Protein AF-A0A7R9TBI2-F1 (afdb_monomer_lite)

Secondary structure (DSSP, 8-state):
--B-HHHHHHHHT--TTTS--EE-EEE-TTS-EEESS--BTTBSPEE--THHHHS--HHHHHHHH-----EEEE--TTHHHHHHHHHHHHHT-HHHHHHHHHHHHHHHHHHHHHHHH-TT-GGGHHHHHHHS----SEEEE----HHHHHHHTSPPPHHHHHHHHHHHHHHHHHHHHHHHHHHHHHHHHHHHHHHHHHHHHHH-TT----------GGGG-----GGGGGGSPP---S------------

pLDDT: mean 75.01, std 14.62, range [27.92, 91.31]

Structure (mmCIF, N/CA/C/O backbone):
data_AF-A0A7R9TBI2-F1
#
_entry.id   AF-A0A7R9TBI2-F1
#
loop_
_atom_site.group_PDB
_atom_site.id
_atom_site.type_symbol
_atom_site.label_atom_id
_atom_site.label_alt_id
_atom_site.label_comp_id
_atom_site.label_asym_id
_atom_site.label_entity_id
_atom_site.label_seq_id
_atom_site.pdbx_PDB_ins_code
_atom_site.Cartn_x
_atom_site.Cartn_y
_atom_site.Cartn_z
_atom_site.occupancy
_atom_site.B_iso_or_equiv
_atom_site.auth_seq_id
_atom_site.auth_comp_id
_atom_site.auth_asym_id
_atom_site.auth_atom_id
_atom_site.pdbx_PDB_model_num
ATOM 1 N N . PRO A 1 1 ? -13.095 -8.056 -18.003 1.00 58.81 1 PRO A N 1
ATOM 2 C CA . PRO A 1 1 ? -11.819 -7.570 -18.586 1.00 58.81 1 PRO A CA 1
ATOM 3 C C . PRO A 1 1 ? -11.026 -8.767 -19.125 1.00 58.81 1 PRO A C 1
ATOM 5 O O . PRO A 1 1 ? -11.026 -9.803 -18.470 1.00 58.81 1 PRO A O 1
ATOM 8 N N . HIS A 1 2 ? -10.399 -8.647 -20.300 1.00 82.00 2 HIS A N 1
ATOM 9 C CA . HIS A 1 2 ? -9.632 -9.734 -20.940 1.00 82.00 2 HIS A CA 1
ATOM 10 C C . HIS A 1 2 ? -8.113 -9.634 -20.702 1.00 82.00 2 HIS A C 1
ATOM 12 O O . HIS A 1 2 ? -7.344 -10.318 -21.370 1.00 82.00 2 HIS A O 1
ATOM 18 N N . LEU A 1 3 ? -7.680 -8.767 -19.781 1.00 86.94 3 LEU A N 1
ATOM 19 C CA . LEU A 1 3 ? -6.274 -8.559 -19.435 1.00 86.94 3 LEU A CA 1
ATOM 20 C C . LEU A 1 3 ? -5.663 -9.800 -18.782 1.00 86.94 3 LEU A C 1
ATOM 22 O O . LEU A 1 3 ? -6.300 -10.503 -17.996 1.00 86.94 3 LEU A O 1
ATOM 26 N N . VAL A 1 4 ? -4.399 -10.041 -19.099 1.00 89.31 4 VAL A N 1
ATOM 27 C CA . VAL A 1 4 ? -3.614 -11.141 -18.559 1.00 89.31 4 VAL A CA 1
ATOM 28 C C . VAL A 1 4 ? -2.980 -10.695 -17.247 1.00 89.31 4 VAL A C 1
ATOM 30 O O . VAL A 1 4 ? -2.149 -9.788 -17.233 1.00 89.31 4 VAL A O 1
ATOM 33 N N . VAL A 1 5 ? -3.354 -11.353 -16.147 1.00 90.06 5 VAL A N 1
ATOM 34 C CA . VAL A 1 5 ? -2.984 -10.939 -14.782 1.00 90.06 5 VAL A CA 1
ATOM 35 C C . VAL A 1 5 ? -1.472 -10.827 -14.595 1.00 90.06 5 VAL A C 1
ATOM 37 O O . VAL A 1 5 ? -1.011 -9.809 -14.096 1.00 90.06 5 VAL A O 1
ATOM 40 N N . TRP A 1 6 ? -0.682 -11.806 -15.050 1.00 89.69 6 TRP A N 1
ATOM 41 C CA . TRP A 1 6 ? 0.777 -11.746 -14.885 1.00 89.69 6 TRP A CA 1
ATOM 42 C C . TRP A 1 6 ? 1.402 -10.550 -15.619 1.00 89.69 6 TRP A C 1
ATOM 44 O O . TRP A 1 6 ? 2.346 -9.959 -15.108 1.00 89.69 6 TRP A O 1
ATOM 54 N N . SER A 1 7 ? 0.852 -10.151 -16.775 1.00 90.94 7 SER A N 1
ATOM 55 C CA . SER A 1 7 ? 1.344 -8.983 -17.521 1.00 90.94 7 SER A CA 1
ATOM 56 C C . SER A 1 7 ? 0.996 -7.676 -16.810 1.00 90.94 7 SER A C 1
ATOM 58 O O . SER A 1 7 ? 1.818 -6.769 -16.750 1.00 90.94 7 SER A O 1
ATOM 60 N N . ALA A 1 8 ? -0.194 -7.608 -16.202 1.00 90.38 8 ALA A N 1
ATOM 61 C CA . ALA A 1 8 ? -0.605 -6.468 -15.392 1.00 90.38 8 ALA A CA 1
ATOM 62 C C . ALA A 1 8 ? 0.268 -6.331 -14.137 1.00 90.38 8 ALA A C 1
ATOM 64 O O . ALA A 1 8 ? 0.684 -5.227 -13.805 1.00 90.38 8 ALA A O 1
ATOM 65 N N . VAL A 1 9 ? 0.602 -7.450 -13.486 1.00 89.75 9 VAL A N 1
ATOM 66 C CA . VAL A 1 9 ? 1.528 -7.467 -12.345 1.00 89.75 9 VAL A CA 1
ATOM 67 C C . VAL A 1 9 ? 2.929 -7.026 -12.777 1.00 89.75 9 VAL A C 1
ATOM 69 O O . VAL A 1 9 ? 3.507 -6.156 -12.139 1.00 89.75 9 VAL A O 1
ATOM 72 N N . ALA A 1 10 ? 3.455 -7.549 -13.889 1.00 88.69 10 ALA A N 1
ATOM 73 C CA . ALA A 1 10 ? 4.774 -7.163 -14.396 1.00 88.69 10 ALA A CA 1
ATOM 74 C C . ALA A 1 10 ? 4.857 -5.665 -14.744 1.00 88.69 10 ALA A C 1
ATOM 76 O O . ALA A 1 10 ? 5.842 -5.014 -14.407 1.00 88.69 10 ALA A O 1
ATOM 77 N N . ALA A 1 11 ? 3.814 -5.108 -15.367 1.00 89.12 11 ALA A N 1
ATOM 78 C CA . ALA A 1 11 ? 3.707 -3.674 -15.632 1.00 89.12 11 ALA A CA 1
ATOM 79 C C . ALA A 1 11 ? 3.603 -2.846 -14.346 1.00 89.12 11 ALA A C 1
ATOM 81 O O . ALA A 1 11 ? 4.273 -1.825 -14.224 1.00 89.12 11 ALA A O 1
ATOM 82 N N . SER A 1 12 ? 2.820 -3.310 -13.370 1.00 87.38 12 SER A N 1
ATOM 83 C CA . SER A 1 12 ? 2.687 -2.638 -12.077 1.00 87.38 12 SER A CA 1
ATOM 84 C C . SER A 1 12 ? 3.984 -2.648 -11.273 1.00 87.38 12 SER A C 1
ATOM 86 O O . SER A 1 12 ? 4.191 -1.740 -10.494 1.00 87.38 12 SER A O 1
ATOM 88 N N . CYS A 1 13 ? 4.858 -3.639 -11.441 1.00 85.25 13 CYS A N 1
ATOM 89 C CA . CYS A 1 13 ? 6.136 -3.705 -10.729 1.00 85.25 13 CYS A CA 1
ATOM 90 C C . CYS A 1 13 ? 7.307 -3.106 -11.526 1.00 85.25 13 CYS A C 1
ATOM 92 O O . CYS A 1 13 ? 8.455 -3.228 -11.099 1.00 85.25 13 CYS A O 1
ATOM 94 N N . ALA A 1 14 ? 7.056 -2.482 -12.683 1.00 85.12 14 ALA A N 1
ATOM 95 C CA . ALA A 1 14 ? 8.091 -1.949 -13.566 1.00 85.12 14 ALA A CA 1
ATOM 96 C C . ALA A 1 14 ? 8.672 -0.614 -13.053 1.00 85.12 14 ALA A C 1
ATOM 98 O O . ALA A 1 14 ? 8.519 0.434 -13.691 1.00 85.12 14 ALA A O 1
ATOM 99 N N . PHE A 1 15 ? 9.299 -0.641 -11.871 1.00 82.06 15 PHE A N 1
ATOM 100 C CA . PHE A 1 15 ? 9.879 0.540 -11.234 1.00 82.06 15 PHE A CA 1
ATOM 101 C C . PHE A 1 15 ? 11.123 1.010 -12.010 1.00 82.06 15 PHE A C 1
ATOM 103 O O . PHE A 1 15 ? 12.008 0.188 -12.292 1.00 82.06 15 PHE A O 1
ATOM 110 N N . PRO A 1 16 ? 11.245 2.310 -12.339 1.00 73.69 16 PRO A N 1
ATOM 111 C CA . PRO A 1 16 ? 12.404 2.832 -13.052 1.00 73.69 16 PRO A CA 1
ATOM 112 C C . PRO A 1 16 ? 13.682 2.532 -12.278 1.00 73.69 16 PRO A C 1
ATOM 114 O O . PRO A 1 16 ? 13.715 2.696 -11.065 1.00 73.69 16 PRO A O 1
ATOM 117 N N . SER A 1 17 ? 14.741 2.114 -12.973 1.00 77.06 17 SER A N 1
ATOM 118 C CA . SER A 1 17 ? 16.007 1.610 -12.401 1.00 77.06 17 SER A CA 1
ATOM 119 C C . SER A 1 17 ? 16.007 0.128 -11.999 1.00 77.06 17 SER A C 1
ATOM 121 O O . SER A 1 17 ? 17.052 -0.508 -12.101 1.00 77.06 17 SER A O 1
ATOM 123 N N . LEU A 1 18 ? 14.868 -0.461 -11.611 1.00 79.44 18 LEU A N 1
ATOM 124 C CA . LEU A 1 18 ? 14.803 -1.888 -11.254 1.00 79.44 18 LEU A CA 1
ATOM 125 C C . LEU A 1 18 ? 14.400 -2.770 -12.437 1.00 79.44 18 LEU A C 1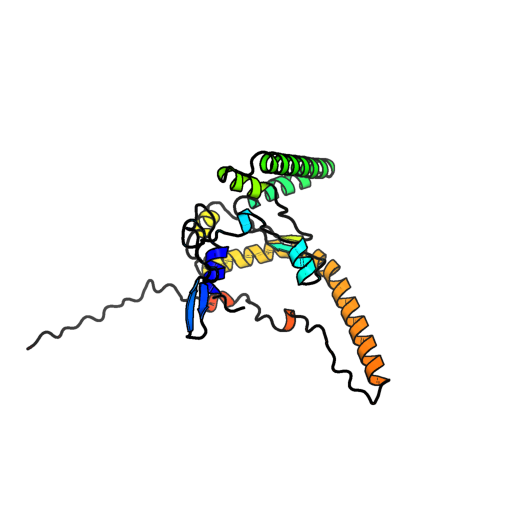
ATOM 127 O O . LEU A 1 18 ? 15.048 -3.781 -12.698 1.00 79.44 18 LEU A O 1
ATOM 131 N N . PHE A 1 1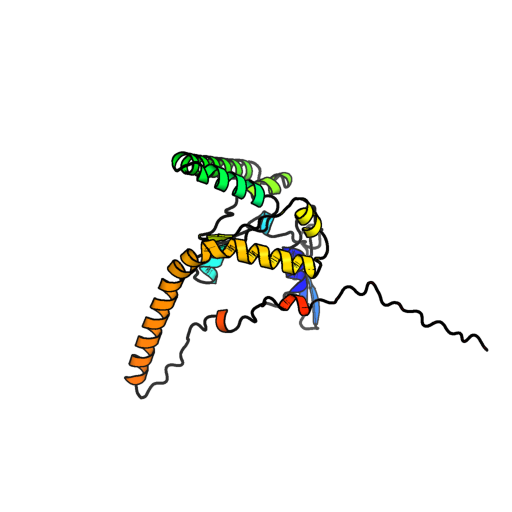9 ? 13.354 -2.383 -13.169 1.00 83.62 19 PHE A N 1
ATOM 132 C CA . PHE A 1 19 ? 12.798 -3.191 -14.253 1.00 83.62 19 PHE A CA 1
ATOM 133 C C . PHE A 1 19 ? 12.488 -2.340 -15.491 1.00 83.62 19 PHE A C 1
ATOM 135 O O . PHE A 1 19 ? 12.071 -1.185 -15.363 1.00 83.62 19 PHE A O 1
ATOM 142 N N . PRO A 1 20 ? 12.671 -2.886 -16.709 1.00 87.31 20 PRO A N 1
ATOM 143 C CA . PRO A 1 20 ? 12.300 -2.180 -17.925 1.00 87.31 20 PRO A CA 1
ATOM 144 C C . PRO A 1 20 ? 10.768 -2.078 -18.050 1.00 87.31 20 PRO A C 1
ATOM 146 O O . PRO A 1 20 ? 10.063 -2.989 -17.599 1.00 87.31 20 PRO A O 1
ATOM 149 N N . PRO A 1 21 ? 10.245 -1.019 -18.698 1.00 88.06 21 PRO A N 1
ATOM 150 C CA . PRO A 1 21 ? 8.813 -0.862 -18.958 1.00 88.06 21 PRO A CA 1
ATOM 151 C C . PRO A 1 21 ? 8.207 -2.087 -19.660 1.00 88.06 21 PRO A C 1
ATOM 153 O O . PRO A 1 21 ? 8.813 -2.630 -20.584 1.00 88.06 21 PRO A O 1
ATOM 156 N N . GLN A 1 22 ? 7.006 -2.507 -19.251 1.00 90.00 22 GLN A N 1
ATOM 157 C CA . GLN A 1 22 ? 6.360 -3.740 -19.728 1.00 90.00 22 GLN A CA 1
ATOM 158 C C . GLN A 1 22 ? 5.082 -3.461 -20.536 1.00 90.00 22 GLN A C 1
ATOM 160 O O . GLN A 1 22 ? 4.349 -2.519 -20.228 1.00 90.00 22 GLN A O 1
ATOM 165 N N . PRO A 1 23 ? 4.758 -4.274 -21.558 1.00 89.62 23 PRO A N 1
ATOM 166 C CA . PRO A 1 23 ? 3.492 -4.169 -22.277 1.00 89.62 23 PRO A CA 1
ATOM 167 C C . PRO A 1 23 ? 2.338 -4.814 -21.491 1.00 89.62 23 PRO A C 1
ATOM 169 O O . PRO A 1 23 ? 2.497 -5.856 -20.855 1.00 89.62 23 PRO A O 1
ATOM 172 N N . LEU A 1 24 ? 1.136 -4.241 -21.603 1.00 89.50 24 LEU A N 1
ATOM 173 C CA . LEU A 1 24 ? -0.090 -4.874 -21.105 1.00 89.50 24 LEU A CA 1
ATOM 174 C C . LEU A 1 24 ? -0.659 -5.823 -22.159 1.00 89.50 24 LEU A C 1
ATOM 176 O O . LEU A 1 24 ? -0.917 -5.412 -23.292 1.00 89.50 24 LEU A O 1
ATOM 180 N N . LEU A 1 25 ? -0.901 -7.077 -21.775 1.00 90.56 25 LEU A N 1
ATOM 181 C CA . LEU A 1 25 ? -1.421 -8.109 -22.669 1.00 90.56 25 LEU A CA 1
ATOM 182 C C . LEU A 1 25 ? -2.879 -8.435 -22.352 1.00 90.56 25 LEU A C 1
ATOM 184 O O . LEU A 1 25 ? -3.292 -8.506 -21.195 1.00 90.56 25 LEU A O 1
ATOM 188 N N . ALA A 1 26 ? -3.653 -8.701 -23.393 1.00 90.44 26 ALA A N 1
ATOM 189 C CA . ALA A 1 26 ? -5.013 -9.201 -23.336 1.00 90.44 26 ALA A CA 1
ATOM 190 C C . ALA A 1 26 ? -5.130 -10.532 -24.084 1.00 90.44 26 ALA A C 1
ATOM 192 O O . ALA A 1 26 ? -4.349 -10.848 -24.981 1.00 90.44 26 ALA A O 1
ATOM 193 N N . LYS A 1 27 ? -6.121 -11.334 -23.703 1.00 89.69 27 LYS A N 1
ATOM 194 C CA . LYS A 1 27 ? -6.431 -12.599 -24.362 1.00 89.69 27 LYS A CA 1
ATOM 195 C C . LYS A 1 27 ? -7.452 -12.363 -25.473 1.00 89.69 27 LYS A C 1
ATOM 197 O O . LYS A 1 27 ? -8.565 -11.910 -25.208 1.00 89.69 27 LYS A O 1
ATOM 202 N N . SER A 1 28 ? -7.075 -12.690 -26.705 1.00 86.88 28 SER A N 1
ATOM 203 C CA . SER A 1 28 ? -7.979 -12.676 -27.857 1.00 86.88 28 SER A CA 1
ATOM 204 C C . SER A 1 28 ? -9.040 -13.779 -27.744 1.00 86.88 28 SER A C 1
ATOM 206 O O . SER A 1 28 ? -8.885 -14.742 -26.988 1.00 86.88 28 SER A O 1
ATOM 208 N N . ARG A 1 29 ? -10.111 -13.690 -28.546 1.00 85.62 29 ARG A N 1
ATOM 209 C CA . ARG A 1 29 ? -11.149 -14.738 -28.654 1.00 85.62 29 ARG A CA 1
ATOM 210 C C . ARG A 1 29 ? -10.571 -16.091 -29.086 1.00 85.62 29 ARG A C 1
ATOM 212 O O . ARG A 1 29 ? -11.113 -17.124 -28.717 1.00 85.62 29 ARG A O 1
ATOM 219 N N . THR A 1 30 ? -9.462 -16.075 -29.822 1.00 84.88 30 THR A N 1
ATOM 220 C CA . THR A 1 30 ? -8.700 -17.256 -30.263 1.00 84.88 30 THR A CA 1
ATOM 221 C C . THR A 1 30 ? -7.756 -17.808 -29.191 1.00 84.88 30 THR A C 1
ATOM 223 O O . THR A 1 30 ? -7.106 -18.824 -29.405 1.00 84.88 30 THR A O 1
ATOM 226 N N . GLY A 1 31 ? -7.651 -17.143 -28.038 1.00 84.94 31 GLY A N 1
ATOM 227 C CA . GLY A 1 31 ? -6.752 -17.521 -26.954 1.00 84.94 31 GLY A CA 1
ATOM 228 C C . GLY A 1 31 ? -5.315 -17.014 -27.089 1.00 84.94 31 GLY A C 1
ATOM 229 O O . GLY A 1 31 ? -4.547 -17.210 -26.149 1.00 84.94 31 GLY A O 1
ATOM 230 N N . SER A 1 32 ? -4.958 -16.335 -28.185 1.00 87.62 32 SER A N 1
ATOM 231 C CA . SER A 1 32 ? -3.641 -15.708 -28.349 1.00 87.62 32 SER A CA 1
ATOM 232 C C . SER A 1 32 ? -3.482 -14.463 -27.472 1.00 87.62 32 SER A C 1
ATOM 234 O O . SER A 1 32 ? -4.453 -13.757 -27.178 1.00 87.62 32 SER A O 1
ATOM 236 N N . PHE A 1 33 ? -2.244 -14.189 -27.057 1.00 88.44 33 PHE A N 1
ATOM 237 C CA . PHE A 1 33 ? -1.892 -12.958 -26.357 1.00 88.44 33 PHE A CA 1
ATOM 238 C C . PHE A 1 33 ? -1.721 -11.822 -27.360 1.00 88.44 33 PHE A C 1
ATOM 240 O O . PHE A 1 33 ? -0.946 -11.936 -28.306 1.00 88.44 33 PHE A O 1
ATOM 247 N N . VAL A 1 34 ? -2.457 -10.738 -27.149 1.00 88.19 34 VAL A N 1
ATOM 248 C CA . VAL A 1 34 ? -2.414 -9.525 -27.970 1.00 88.19 34 VAL A CA 1
ATOM 249 C C . VAL A 1 34 ? -2.192 -8.309 -27.071 1.00 88.19 34 VAL A C 1
ATOM 251 O O . VAL A 1 34 ? -2.634 -8.334 -25.922 1.00 88.19 34 VAL A O 1
ATOM 254 N N . PRO A 1 35 ? -1.530 -7.240 -27.538 1.00 87.31 35 PRO A N 1
ATOM 255 C CA . PRO A 1 35 ? -1.447 -5.994 -26.782 1.00 87.31 35 PRO A CA 1
ATOM 256 C C . PRO A 1 35 ? -2.845 -5.477 -26.423 1.00 87.31 35 PRO A C 1
ATOM 258 O O . PRO A 1 35 ? -3.753 -5.484 -27.254 1.00 87.31 35 PRO A O 1
ATOM 261 N N . TRP A 1 36 ? -3.038 -5.058 -25.172 1.00 82.56 36 TRP A N 1
ATOM 262 C CA . TRP A 1 36 ? -4.343 -4.590 -24.697 1.00 82.56 36 TRP A CA 1
ATOM 263 C C . TRP A 1 36 ? -4.758 -3.254 -25.327 1.00 82.56 36 TRP A C 1
ATOM 265 O O . TRP A 1 36 ? -5.943 -3.037 -25.577 1.00 82.56 36 TRP A O 1
ATOM 275 N N . GLN A 1 37 ? -3.794 -2.373 -25.598 1.00 77.88 37 GLN A N 1
ATOM 276 C CA . GLN A 1 37 ? -4.009 -1.124 -26.324 1.00 77.88 37 GLN A CA 1
ATOM 277 C C . GLN A 1 37 ? -3.267 -1.148 -27.663 1.00 77.88 37 GLN A C 1
ATOM 279 O O . GLN A 1 37 ? -2.188 -1.744 -27.736 1.00 77.88 37 GLN A O 1
ATOM 284 N N . PRO A 1 38 ? -3.820 -0.495 -28.703 1.00 66.00 38 PRO A N 1
ATOM 285 C CA . PRO A 1 38 ? -3.125 -0.326 -29.971 1.00 66.00 38 PRO A CA 1
ATOM 286 C C . PRO A 1 38 ? -1.823 0.459 -29.779 1.00 66.00 38 PRO A C 1
ATOM 288 O O . PRO A 1 38 ? -1.675 1.238 -28.833 1.00 66.00 38 PRO A O 1
ATOM 291 N N . GLU A 1 39 ? -0.878 0.230 -30.686 1.00 69.38 39 GLU A N 1
ATOM 292 C CA . GLU A 1 39 ? 0.413 0.913 -30.704 1.00 69.38 39 GLU A CA 1
ATOM 293 C C . GLU A 1 39 ? 0.220 2.437 -30.752 1.00 69.38 39 GLU A C 1
ATOM 295 O O . GLU A 1 39 ? -0.664 2.960 -31.435 1.00 69.38 39 GLU A O 1
ATOM 300 N N . GLY A 1 40 ? 1.017 3.157 -29.963 1.00 62.84 40 GLY A N 1
ATOM 301 C CA . GLY A 1 40 ? 1.023 4.614 -29.961 1.00 62.84 40 GLY A CA 1
ATOM 302 C C . GLY A 1 40 ? 1.801 5.175 -31.154 1.00 62.84 40 GLY A C 1
ATOM 303 O O . GLY A 1 40 ? 2.388 4.445 -31.946 1.00 62.84 40 GLY A O 1
ATOM 304 N N . LYS A 1 41 ? 1.884 6.508 -31.245 1.00 55.66 41 LYS A N 1
ATOM 305 C CA . LYS A 1 41 ? 2.582 7.217 -32.338 1.00 55.66 41 LYS A CA 1
ATOM 306 C C . LYS A 1 41 ? 4.080 6.876 -32.476 1.00 55.66 41 LYS A C 1
ATOM 308 O O . LYS A 1 41 ? 4.657 7.170 -33.514 1.00 55.66 41 LYS A O 1
ATOM 313 N N . LEU A 1 42 ? 4.698 6.293 -31.443 1.00 61.53 42 LEU A N 1
ATOM 314 C CA . LEU A 1 42 ? 6.116 5.898 -31.396 1.00 61.53 42 LEU A CA 1
ATOM 315 C C . LEU A 1 42 ? 6.323 4.367 -31.295 1.00 61.53 42 LEU A C 1
ATOM 317 O O . LEU A 1 42 ? 7.433 3.923 -31.015 1.00 61.53 42 LEU A O 1
ATOM 321 N N . GLY A 1 43 ? 5.279 3.557 -31.511 1.00 70.75 43 GLY A N 1
ATOM 322 C CA . GLY A 1 43 ? 5.338 2.090 -31.437 1.00 70.75 43 GLY A CA 1
ATOM 323 C C . GLY A 1 43 ? 4.572 1.500 -30.249 1.00 70.75 43 GLY A C 1
ATOM 324 O O . GLY A 1 43 ? 3.637 2.111 -29.721 1.00 70.75 43 GLY A O 1
ATOM 325 N N . ALA A 1 44 ? 4.944 0.284 -29.835 1.00 72.38 44 ALA A N 1
ATOM 326 C CA . ALA A 1 44 ? 4.259 -0.451 -28.771 1.00 72.38 44 ALA A CA 1
ATOM 327 C C . ALA A 1 44 ? 4.221 0.343 -27.452 1.00 72.38 44 ALA A C 1
ATOM 329 O O . ALA A 1 44 ? 5.249 0.782 -26.936 1.00 72.38 44 ALA A O 1
ATOM 330 N N . ARG A 1 45 ? 3.019 0.522 -26.888 1.00 81.88 45 ARG A N 1
ATOM 331 C CA . ARG A 1 45 ? 2.837 1.260 -25.633 1.00 81.88 45 ARG A CA 1
ATOM 332 C C . ARG A 1 45 ? 3.322 0.420 -24.452 1.00 81.88 45 ARG A C 1
ATOM 334 O O . ARG A 1 45 ? 2.753 -0.633 -24.161 1.00 81.88 45 ARG A O 1
ATOM 341 N N . LEU A 1 46 ? 4.346 0.914 -23.764 1.00 86.31 46 LEU A N 1
ATOM 342 C CA . LEU A 1 46 ? 4.904 0.299 -22.563 1.00 86.31 46 LEU A CA 1
ATOM 343 C C . LEU A 1 46 ? 4.443 1.045 -21.310 1.00 86.31 46 LEU A C 1
ATOM 345 O O . LEU A 1 46 ? 4.232 2.257 -21.337 1.00 86.31 46 LEU A O 1
ATOM 349 N N . TRP A 1 47 ? 4.307 0.304 -20.218 1.00 85.75 47 TRP A N 1
ATOM 350 C CA . TRP A 1 47 ? 3.824 0.784 -18.930 1.00 85.75 47 TRP A CA 1
ATOM 351 C C . TRP A 1 47 ? 4.932 0.682 -17.885 1.00 85.75 47 TRP A C 1
ATOM 353 O O . TRP A 1 47 ? 5.772 -0.221 -17.933 1.00 85.75 47 TRP A O 1
ATOM 363 N N . ARG A 1 48 ? 4.935 1.640 -16.962 1.00 85.00 48 ARG A N 1
ATOM 364 C CA . ARG A 1 48 ? 5.818 1.692 -15.793 1.00 85.00 48 ARG A CA 1
ATOM 365 C C . ARG A 1 48 ? 4.978 1.516 -14.529 1.00 85.00 48 ARG A C 1
ATOM 367 O O . ARG A 1 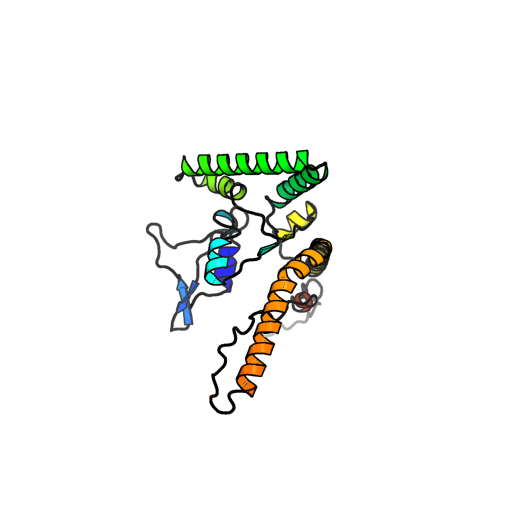48 ? 3.750 1.589 -14.598 1.00 85.00 48 ARG A O 1
ATOM 374 N N . ASP A 1 49 ? 5.653 1.295 -13.408 1.00 83.38 49 ASP A N 1
ATOM 375 C CA . ASP A 1 49 ? 5.021 1.181 -12.093 1.00 83.38 49 ASP A CA 1
ATOM 376 C C . ASP A 1 49 ? 4.118 2.392 -11.783 1.00 83.38 49 ASP A C 1
ATOM 378 O O . ASP A 1 49 ? 4.484 3.545 -12.025 1.00 83.38 49 ASP A O 1
ATOM 382 N N . GLY A 1 50 ? 2.931 2.110 -11.241 1.00 74.50 50 GLY A N 1
ATOM 383 C CA . GLY A 1 50 ? 1.943 3.110 -10.844 1.00 74.50 50 GLY A CA 1
ATOM 384 C C . GLY A 1 50 ? 2.375 3.967 -9.651 1.00 74.50 50 GLY A C 1
ATOM 385 O O . GLY A 1 50 ? 1.863 5.079 -9.505 1.00 74.50 50 GLY A O 1
ATOM 386 N N . SER A 1 51 ? 3.352 3.512 -8.855 1.00 71.88 51 SER A N 1
ATOM 387 C CA . SER A 1 51 ? 3.905 4.281 -7.730 1.00 71.88 51 SER A CA 1
ATOM 388 C C . SER A 1 51 ? 4.485 5.640 -8.157 1.00 71.88 51 SER A C 1
ATOM 390 O O . SER A 1 51 ? 4.411 6.607 -7.403 1.00 71.88 51 SER A O 1
ATOM 392 N N . LEU A 1 52 ? 4.975 5.765 -9.399 1.00 69.19 52 LEU A N 1
ATOM 393 C CA . LEU A 1 52 ? 5.499 7.020 -9.965 1.00 69.19 52 LEU A CA 1
ATOM 394 C C . LEU A 1 52 ? 4.469 8.144 -10.040 1.00 69.19 52 LEU A C 1
ATOM 396 O O . LEU A 1 52 ? 4.827 9.316 -9.933 1.00 69.19 52 LEU A O 1
ATOM 400 N N . GLU A 1 53 ? 3.203 7.797 -10.252 1.00 68.00 53 GLU A N 1
ATOM 401 C CA . GLU A 1 53 ? 2.154 8.772 -10.539 1.00 68.00 53 GLU A CA 1
ATOM 402 C C . GLU A 1 53 ? 1.151 8.880 -9.394 1.00 68.00 53 GLU A C 1
ATOM 404 O O . GLU A 1 53 ? 0.880 9.988 -8.937 1.00 68.00 53 GLU A O 1
ATOM 409 N N . ASN A 1 54 ? 0.646 7.748 -8.896 1.00 68.88 54 ASN A N 1
ATOM 410 C CA . ASN A 1 54 ? -0.253 7.688 -7.746 1.00 68.88 54 ASN A CA 1
ATOM 411 C C . ASN A 1 54 ? -0.127 6.332 -7.037 1.00 68.88 54 ASN A C 1
ATOM 413 O O . ASN A 1 54 ? -0.842 5.386 -7.363 1.00 68.88 54 ASN A O 1
ATOM 417 N N . ASP A 1 55 ? 0.738 6.262 -6.027 1.00 73.31 55 ASP A N 1
ATOM 418 C CA . ASP A 1 55 ? 0.937 5.066 -5.198 1.00 73.31 55 ASP A CA 1
ATOM 419 C C . ASP A 1 55 ? -0.327 4.688 -4.402 1.00 73.31 55 ASP A C 1
ATOM 421 O O . ASP A 1 55 ? -0.705 3.520 -4.322 1.00 73.31 55 ASP A O 1
ATOM 425 N N . LEU A 1 56 ? -1.052 5.686 -3.875 1.00 77.06 56 LEU A N 1
ATOM 426 C CA . LEU A 1 56 ? -2.299 5.494 -3.124 1.00 77.06 56 LEU A CA 1
ATOM 427 C C . LEU A 1 56 ? -3.456 6.316 -3.712 1.00 77.06 56 LEU A C 1
ATOM 429 O O . LEU A 1 56 ? -3.738 7.420 -3.231 1.00 77.06 56 LEU A O 1
ATOM 433 N N . PRO A 1 57 ? -4.195 5.788 -4.707 1.00 79.94 57 PRO A N 1
ATOM 434 C CA . PRO A 1 57 ? -5.353 6.461 -5.293 1.00 79.94 57 PRO A CA 1
ATOM 435 C C . PRO A 1 57 ? -6.579 6.369 -4.365 1.00 79.94 57 PRO A C 1
ATOM 437 O O . PRO A 1 57 ? -7.582 5.733 -4.687 1.00 79.94 57 PRO A O 1
ATOM 440 N N . MET A 1 58 ? -6.510 6.996 -3.187 1.00 82.62 58 MET A N 1
ATOM 441 C CA . MET A 1 58 ? -7.553 6.906 -2.155 1.00 82.62 58 MET A CA 1
ATOM 442 C C . MET A 1 58 ? -8.914 7.406 -2.634 1.00 82.62 58 MET A C 1
ATOM 444 O O . MET A 1 58 ? -9.918 6.768 -2.337 1.00 82.62 58 MET A O 1
ATOM 448 N N . GLN A 1 59 ? -8.959 8.490 -3.414 1.00 84.19 59 GLN A N 1
ATOM 449 C CA . GLN A 1 59 ? -10.214 8.990 -3.984 1.00 84.19 59 GLN A CA 1
ATOM 450 C C . GLN A 1 59 ? -10.849 7.946 -4.910 1.00 84.19 59 GLN A C 1
ATOM 452 O O . GLN A 1 59 ? -11.980 7.528 -4.676 1.00 84.19 59 GLN A O 1
ATOM 457 N N . GLY A 1 60 ? -10.083 7.416 -5.869 1.00 84.75 60 GLY A N 1
ATOM 458 C CA . GLY A 1 60 ? -10.571 6.377 -6.778 1.00 84.75 60 GLY A CA 1
ATOM 459 C C . GLY A 1 60 ? -11.002 5.101 -6.050 1.00 84.75 60 GLY A C 1
ATOM 460 O O . GLY A 1 60 ? -12.040 4.528 -6.370 1.00 84.75 60 GLY A O 1
ATOM 461 N N . LEU A 1 61 ? -10.260 4.670 -5.025 1.00 84.38 61 LEU A N 1
ATOM 462 C CA . LEU A 1 61 ? -10.650 3.525 -4.198 1.00 84.38 61 LEU A CA 1
ATOM 463 C C . LEU A 1 61 ? -11.927 3.801 -3.397 1.00 84.38 61 LEU A C 1
ATOM 465 O O . LEU A 1 61 ? -12.790 2.926 -3.327 1.00 84.38 61 LEU A O 1
ATOM 469 N N . SER A 1 62 ? -12.071 5.003 -2.832 1.00 86.88 62 SER A N 1
ATOM 470 C CA . SER A 1 62 ? -13.278 5.401 -2.103 1.00 86.88 62 SER A CA 1
ATOM 471 C C . SER A 1 62 ? -14.508 5.396 -3.006 1.00 86.88 62 SER A C 1
ATOM 473 O O . SER A 1 62 ? -15.537 4.866 -2.610 1.00 86.88 62 SER A O 1
ATOM 475 N N . GLU A 1 63 ? -14.390 5.876 -4.243 1.00 86.88 63 GLU A N 1
ATOM 476 C CA . GLU A 1 63 ? -15.491 5.908 -5.209 1.00 86.88 63 GLU A CA 1
ATOM 477 C C . GLU A 1 63 ? -15.848 4.508 -5.718 1.00 86.88 63 GLU A C 1
ATOM 479 O O . GLU A 1 63 ? -17.022 4.143 -5.780 1.00 86.88 63 GLU A O 1
ATOM 484 N N . LEU A 1 64 ? -14.839 3.697 -6.051 1.00 85.12 64 LEU A N 1
ATOM 485 C CA . LEU A 1 64 ? -15.042 2.359 -6.610 1.00 85.12 64 LEU A CA 1
ATOM 486 C C . LEU A 1 64 ? -15.579 1.365 -5.580 1.00 85.12 64 LEU A C 1
ATOM 488 O O . LEU A 1 64 ? -16.422 0.528 -5.910 1.00 85.12 64 LEU A O 1
ATOM 492 N N . PHE A 1 65 ? -15.078 1.427 -4.346 1.00 81.38 65 PHE A N 1
ATOM 493 C CA . PHE A 1 65 ? -15.386 0.438 -3.314 1.00 81.38 65 PHE A CA 1
ATOM 494 C C . PHE A 1 65 ? -16.289 0.970 -2.200 1.00 81.38 65 PHE A C 1
ATOM 496 O O . PHE A 1 65 ? -16.728 0.180 -1.360 1.00 81.38 65 PHE A O 1
ATOM 503 N N . ASN A 1 66 ? -16.630 2.263 -2.216 1.00 83.00 66 ASN A N 1
ATOM 504 C CA . ASN A 1 66 ? -17.364 2.941 -1.147 1.00 83.00 66 ASN A CA 1
ATOM 505 C C . ASN A 1 66 ? -16.718 2.658 0.218 1.00 83.00 66 ASN A C 1
ATOM 507 O O . ASN A 1 66 ? -17.356 2.102 1.116 1.00 83.00 66 ASN A O 1
ATOM 511 N N . VAL A 1 67 ? -15.417 2.958 0.307 1.00 83.12 67 VAL A N 1
ATOM 512 C CA . VAL A 1 67 ? -14.587 2.799 1.510 1.00 83.12 67 VAL A CA 1
ATOM 513 C C . VAL A 1 67 ? -14.247 4.165 2.095 1.00 83.12 67 VAL A C 1
ATOM 515 O O . VAL A 1 67 ? -13.938 5.105 1.366 1.00 83.12 67 VAL A O 1
ATOM 518 N N . ASN A 1 68 ? -14.301 4.265 3.419 1.00 85.06 68 ASN A N 1
ATOM 519 C CA . ASN A 1 68 ? -14.012 5.484 4.179 1.00 85.06 68 ASN A CA 1
ATOM 520 C C . ASN A 1 68 ? -12.715 5.378 4.999 1.00 85.06 68 ASN A C 1
ATOM 522 O O . ASN A 1 68 ? -12.108 6.397 5.320 1.00 85.06 68 ASN A O 1
ATOM 526 N N . TYR A 1 69 ? -12.277 4.160 5.317 1.00 87.00 69 TYR A N 1
ATOM 527 C CA . TYR A 1 69 ? -11.135 3.892 6.177 1.00 87.00 69 TYR A CA 1
ATOM 528 C C . TYR A 1 69 ? -10.022 3.188 5.404 1.00 87.00 69 TYR A C 1
ATOM 530 O O . TYR A 1 69 ? -10.248 2.192 4.719 1.00 87.00 69 TYR A O 1
ATOM 538 N N . PHE A 1 70 ? -8.800 3.706 5.530 1.00 89.06 70 PHE A N 1
ATOM 539 C CA . PHE A 1 70 ? -7.648 3.251 4.749 1.00 89.06 70 PHE A CA 1
ATOM 540 C C . PHE A 1 70 ? -6.555 2.710 5.663 1.00 89.06 70 PHE A C 1
ATOM 542 O O . PHE A 1 70 ? -5.944 3.462 6.428 1.00 89.06 70 PHE A O 1
ATOM 549 N N . ILE A 1 71 ? -6.293 1.410 5.535 1.00 89.56 71 ILE A N 1
ATOM 550 C CA . ILE A 1 71 ? -5.144 0.736 6.137 1.00 89.56 71 ILE A CA 1
ATOM 551 C C . ILE A 1 71 ? -4.091 0.587 5.043 1.00 89.56 71 ILE A C 1
ATOM 553 O O . ILE A 1 71 ? -4.311 -0.090 4.042 1.00 89.56 71 ILE A O 1
ATOM 557 N N . VAL A 1 72 ? -2.956 1.247 5.231 1.00 88.00 72 VAL A N 1
ATOM 558 C CA . VAL A 1 72 ? -1.884 1.347 4.243 1.00 88.00 72 VAL A CA 1
ATOM 559 C C . VAL A 1 72 ? -0.663 0.592 4.750 1.00 88.00 72 VAL A C 1
ATOM 561 O O . VAL A 1 72 ? -0.219 0.808 5.877 1.00 88.00 72 VAL A O 1
ATOM 564 N N . SER A 1 73 ? -0.088 -0.264 3.908 1.00 86.50 73 SER A N 1
ATOM 565 C CA . SER A 1 73 ? 1.215 -0.889 4.152 1.00 86.50 73 SER A CA 1
ATOM 566 C C . SER A 1 73 ? 2.245 -0.235 3.247 1.00 86.50 73 SER A C 1
ATOM 568 O O . SER A 1 73 ? 2.263 -0.491 2.046 1.00 86.50 73 SER A O 1
ATOM 570 N N . GLN A 1 74 ? 3.081 0.631 3.815 1.00 84.19 74 GLN A N 1
ATOM 571 C CA . GLN A 1 74 ? 4.133 1.298 3.061 1.00 84.19 74 GLN A CA 1
ATOM 572 C C . GLN A 1 74 ? 5.387 0.430 3.003 1.00 84.19 74 GLN A C 1
ATOM 574 O O . GLN A 1 74 ? 6.070 0.218 4.010 1.00 84.19 74 GLN A O 1
ATOM 579 N N . THR A 1 75 ? 5.695 -0.051 1.800 1.00 76.19 75 THR A N 1
ATOM 580 C CA . THR A 1 75 ? 6.894 -0.848 1.499 1.00 76.19 75 THR A CA 1
ATOM 581 C C . THR A 1 75 ? 7.907 -0.097 0.643 1.00 76.19 75 THR A C 1
ATOM 583 O O . THR A 1 75 ? 8.995 -0.613 0.395 1.00 76.19 75 THR A O 1
ATOM 586 N N . ASN A 1 76 ? 7.571 1.115 0.197 1.00 78.25 76 ASN A N 1
ATOM 587 C CA . ASN A 1 76 ? 8.377 1.837 -0.769 1.00 78.25 76 ASN A CA 1
ATOM 588 C C . ASN A 1 76 ? 9.729 2.294 -0.178 1.00 78.25 76 ASN A C 1
ATOM 590 O O . ASN A 1 76 ? 9.756 3.065 0.788 1.00 78.25 76 ASN A O 1
ATOM 594 N N . PRO A 1 77 ? 10.861 1.887 -0.788 1.00 70.62 77 PRO A N 1
ATOM 595 C CA . PRO A 1 77 ? 12.223 2.160 -0.326 1.00 70.62 77 PRO A CA 1
ATOM 596 C C . PRO A 1 77 ? 12.529 3.570 0.157 1.00 70.62 77 PRO A C 1
ATOM 598 O O . PRO A 1 77 ? 13.268 3.784 1.113 1.00 70.62 77 PRO A O 1
ATOM 601 N N . HIS A 1 78 ? 12.026 4.528 -0.608 1.00 73.38 78 HIS A N 1
ATOM 602 C CA . HIS A 1 78 ? 12.461 5.911 -0.616 1.00 73.38 78 HIS A CA 1
ATOM 603 C C . HIS A 1 78 ? 11.668 6.731 0.402 1.00 73.38 78 HIS A C 1
ATOM 605 O O . HIS A 1 78 ? 12.188 7.690 0.964 1.00 73.38 78 HIS A O 1
ATOM 611 N N . ILE A 1 79 ? 10.440 6.302 0.699 1.00 72.38 79 ILE A N 1
ATOM 612 C CA . ILE A 1 79 ? 9.531 6.962 1.638 1.00 72.38 79 ILE A CA 1
ATOM 613 C C . ILE A 1 79 ? 9.727 6.444 3.064 1.00 72.38 79 ILE A C 1
ATOM 615 O O . ILE A 1 79 ? 9.628 7.215 4.018 1.00 72.38 79 ILE A O 1
ATOM 619 N N . VAL A 1 80 ? 10.052 5.157 3.234 1.00 74.62 80 VAL A N 1
ATOM 620 C CA . VAL A 1 80 ? 10.213 4.523 4.557 1.00 74.62 80 VAL A CA 1
ATOM 621 C C . VAL A 1 80 ? 11.180 5.293 5.483 1.00 74.62 80 VAL A C 1
ATOM 623 O O . VAL A 1 80 ? 10.800 5.547 6.632 1.00 74.62 80 VAL A O 1
ATOM 626 N N . PRO A 1 81 ? 12.382 5.731 5.043 1.00 74.62 81 PRO A N 1
ATOM 627 C CA . PRO A 1 81 ? 13.286 6.513 5.888 1.00 74.62 81 PRO A CA 1
ATOM 628 C C . PRO A 1 81 ? 12.701 7.870 6.293 1.00 74.62 81 PRO A C 1
ATOM 630 O O . PRO A 1 81 ? 12.821 8.267 7.452 1.00 74.62 81 PRO A O 1
ATOM 633 N N . ILE A 1 82 ? 12.026 8.556 5.366 1.00 77.19 82 ILE A N 1
ATOM 634 C CA . ILE A 1 82 ? 11.420 9.875 5.595 1.00 77.19 82 ILE A CA 1
ATOM 635 C C . ILE A 1 82 ? 10.307 9.763 6.641 1.00 77.19 82 ILE A C 1
ATOM 637 O O . ILE A 1 82 ? 10.305 10.500 7.629 1.00 77.19 82 ILE A O 1
ATOM 641 N N . LEU A 1 83 ? 9.416 8.777 6.493 1.00 74.56 83 LEU A N 1
ATOM 642 C CA . LEU A 1 83 ? 8.354 8.499 7.464 1.00 74.56 83 LEU A CA 1
ATOM 643 C C . LEU A 1 83 ? 8.916 8.151 8.847 1.00 74.56 83 LEU A C 1
ATOM 645 O O . LEU A 1 83 ? 8.342 8.535 9.869 1.00 74.56 83 LEU A O 1
ATOM 649 N N . ARG A 1 84 ? 10.048 7.439 8.904 1.00 75.81 84 ARG A N 1
ATOM 650 C CA . ARG A 1 84 ? 10.713 7.098 10.168 1.00 75.81 84 ARG A CA 1
ATOM 651 C C . ARG A 1 84 ? 11.259 8.342 10.864 1.00 75.81 84 ARG A C 1
ATOM 653 O O . ARG A 1 84 ? 11.023 8.503 12.059 1.00 75.81 84 ARG A O 1
ATOM 660 N N . VAL A 1 85 ? 11.941 9.223 10.131 1.00 77.00 85 VAL A N 1
ATOM 661 C CA . VAL A 1 85 ? 12.461 10.490 10.671 1.00 77.00 85 VAL A CA 1
ATOM 662 C C . VAL A 1 85 ? 11.317 11.381 11.148 1.00 77.00 85 VAL A C 1
ATOM 664 O O . VAL A 1 85 ? 11.373 11.876 12.270 1.00 77.00 85 VAL A O 1
ATOM 667 N N . LYS A 1 86 ? 10.243 11.510 10.360 1.00 79.00 86 LYS A N 1
ATOM 668 C CA . LYS A 1 86 ? 9.033 12.253 10.741 1.00 79.00 86 LYS A CA 1
ATOM 669 C C . LYS A 1 86 ? 8.432 11.725 12.043 1.00 79.00 86 LYS A C 1
ATOM 671 O O . LYS A 1 86 ? 8.181 12.502 12.957 1.00 79.00 86 LYS A O 1
ATOM 676 N N . ARG A 1 87 ? 8.240 10.406 12.164 1.00 77.00 87 ARG A N 1
ATOM 677 C CA . ARG A 1 87 ? 7.701 9.774 13.383 1.00 77.00 87 ARG A CA 1
ATOM 678 C C . ARG A 1 87 ? 8.611 9.957 14.588 1.00 77.00 87 ARG A C 1
ATOM 680 O O . ARG A 1 87 ? 8.126 10.260 15.673 1.00 77.00 87 ARG A O 1
ATOM 687 N N . TRP A 1 88 ? 9.917 9.795 14.398 1.00 81.31 88 TRP A N 1
ATOM 688 C CA . TRP A 1 88 ? 10.893 10.021 15.456 1.00 81.31 88 TRP A CA 1
ATOM 689 C C . TRP A 1 88 ? 10.869 11.477 15.931 1.00 81.31 88 TRP A C 1
ATOM 691 O O . TRP A 1 88 ? 10.795 11.722 17.132 1.00 81.31 88 TRP A O 1
ATOM 701 N N . PHE A 1 89 ? 10.834 12.438 15.009 1.00 79.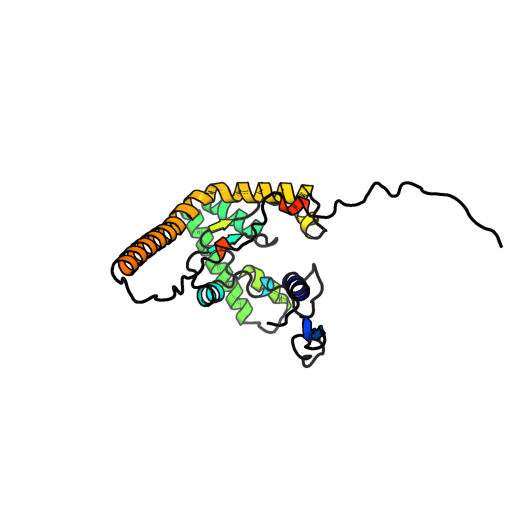00 89 PHE A N 1
ATOM 702 C CA . PHE A 1 89 ? 10.753 13.858 15.340 1.00 79.00 89 PHE A CA 1
ATOM 703 C C . PHE A 1 89 ? 9.424 14.216 16.019 1.00 79.00 89 PHE A C 1
ATOM 705 O O . PHE A 1 89 ? 9.413 14.906 17.033 1.00 79.00 89 PHE A O 1
ATOM 712 N N . ALA A 1 90 ? 8.303 13.678 15.534 1.00 78.06 90 ALA A N 1
ATOM 713 C CA . ALA A 1 90 ? 6.992 13.858 16.155 1.00 78.06 90 ALA A CA 1
ATOM 714 C C . ALA A 1 90 ? 6.923 13.260 17.572 1.00 78.06 90 ALA A C 1
ATOM 716 O O . ALA A 1 90 ? 6.244 13.808 18.438 1.00 78.06 90 ALA A O 1
ATOM 717 N N . SER A 1 91 ? 7.662 12.176 17.840 1.00 80.31 91 SER A N 1
ATOM 718 C CA . SER A 1 91 ? 7.736 11.572 19.177 1.00 80.31 91 SER A CA 1
ATOM 719 C C . SER A 1 91 ? 8.481 12.427 20.212 1.00 80.31 91 SER A C 1
ATOM 721 O O . SER A 1 91 ? 8.323 12.189 21.404 1.00 80.31 91 SER A O 1
ATOM 723 N N . GLN A 1 92 ? 9.247 13.443 19.784 1.00 82.19 92 GLN A N 1
ATOM 724 C CA . GLN A 1 92 ? 9.964 14.356 20.688 1.00 82.19 92 GLN A CA 1
ATOM 725 C C . GLN A 1 92 ? 9.036 15.370 21.376 1.00 82.19 92 GLN A C 1
ATOM 727 O O . GLN A 1 92 ? 9.417 15.969 22.379 1.00 82.19 92 GLN A O 1
ATOM 732 N N . GLY A 1 93 ? 7.815 15.570 20.868 1.00 87.00 93 GLY A N 1
ATOM 733 C CA . GLY A 1 93 ? 6.799 16.372 21.540 1.00 87.00 93 GLY A CA 1
ATOM 734 C C . GLY A 1 93 ? 5.735 16.956 20.603 1.00 87.00 93 GLY A C 1
ATOM 735 O O . GLY A 1 93 ? 5.916 16.972 19.383 1.00 87.00 93 GLY A O 1
ATOM 736 N N . PRO A 1 94 ? 4.633 17.500 21.158 1.00 83.00 94 PRO A N 1
ATOM 737 C CA . PRO A 1 94 ? 3.507 18.021 20.373 1.00 83.00 94 PRO A CA 1
ATOM 738 C C . PRO A 1 94 ? 3.895 19.157 19.415 1.00 83.00 94 PRO A C 1
ATOM 740 O O . PRO A 1 94 ? 3.430 19.205 18.278 1.00 83.00 94 PRO A O 1
ATOM 743 N N . TRP A 1 95 ? 4.801 20.042 19.844 1.00 85.56 95 TRP A N 1
ATOM 744 C CA . TRP A 1 95 ? 5.329 21.128 19.011 1.00 85.56 95 TRP A CA 1
ATOM 745 C C . TRP A 1 95 ? 6.150 20.605 17.829 1.00 85.56 95 TRP A C 1
ATOM 747 O O . TRP A 1 95 ? 6.003 21.089 16.708 1.00 85.56 95 TRP A O 1
ATOM 757 N N . CYS A 1 96 ? 6.977 19.583 18.060 1.00 81.56 96 CYS A N 1
ATOM 758 C CA . CYS A 1 96 ? 7.765 18.934 17.016 1.00 81.56 96 CYS A CA 1
ATOM 759 C C . CYS A 1 96 ? 6.867 18.200 16.012 1.00 81.56 96 CYS A C 1
ATOM 761 O O . CYS A 1 96 ? 7.120 18.265 14.812 1.00 81.56 96 CYS A O 1
ATOM 763 N N . ALA A 1 97 ? 5.786 17.566 16.475 1.00 80.19 97 ALA A N 1
ATOM 764 C CA . ALA A 1 97 ? 4.791 16.954 15.597 1.00 80.19 97 ALA A CA 1
ATOM 765 C C . ALA A 1 97 ? 4.108 17.993 14.690 1.00 80.19 97 ALA A C 1
ATOM 767 O O . ALA A 1 97 ? 4.000 17.776 13.482 1.00 80.19 97 ALA A O 1
ATOM 768 N N . MET A 1 98 ? 3.724 19.148 15.245 1.00 83.31 98 MET A N 1
ATOM 769 C CA . MET A 1 98 ? 3.147 20.250 14.471 1.00 83.31 98 MET A CA 1
ATOM 770 C C . MET A 1 98 ? 4.139 20.784 13.427 1.00 83.31 98 MET A C 1
ATOM 772 O O . MET A 1 98 ? 3.796 20.883 12.251 1.00 83.31 98 MET A O 1
ATOM 776 N N . LEU A 1 99 ? 5.388 21.047 13.820 1.00 84.25 99 LEU A N 1
ATOM 777 C CA . LEU A 1 99 ? 6.453 21.482 12.907 1.00 84.25 99 LEU A CA 1
ATOM 778 C C . LEU A 1 99 ? 6.718 20.468 11.791 1.00 84.25 99 LEU A C 1
ATOM 780 O O . LEU A 1 99 ? 6.832 20.863 10.635 1.00 84.25 99 LEU A O 1
ATOM 784 N N . ALA A 1 100 ? 6.775 19.173 12.108 1.00 80.44 100 ALA A N 1
ATOM 785 C CA . ALA A 1 100 ? 6.955 18.130 11.104 1.00 80.44 100 ALA A CA 1
ATOM 786 C C . ALA A 1 100 ? 5.808 18.113 10.091 1.00 80.44 100 ALA A C 1
ATOM 788 O O . ALA A 1 100 ? 6.066 18.064 8.892 1.00 80.44 100 ALA A O 1
ATOM 789 N N . SER A 1 101 ? 4.561 18.205 10.562 1.00 79.00 101 SER A N 1
ATOM 790 C CA . SER A 1 101 ? 3.394 18.265 9.675 1.00 79.00 101 SER A CA 1
ATOM 791 C C . SER A 1 101 ? 3.389 19.523 8.801 1.00 79.00 101 SER A C 1
ATOM 793 O O . SER A 1 101 ? 3.045 19.460 7.623 1.00 79.00 101 SER A O 1
ATOM 795 N N . PHE A 1 102 ? 3.845 20.655 9.344 1.00 84.94 102 PHE A N 1
ATOM 796 C CA . PHE A 1 102 ? 3.953 21.903 8.599 1.00 84.94 102 PHE A CA 1
ATOM 797 C C . PHE A 1 102 ? 5.036 21.817 7.518 1.00 84.94 102 PHE A C 1
ATOM 799 O O . PHE A 1 102 ? 4.761 22.101 6.355 1.00 84.94 102 PHE A O 1
ATOM 806 N N . ILE A 1 103 ? 6.238 21.352 7.873 1.00 83.50 103 ILE A N 1
ATOM 807 C CA . ILE A 1 103 ? 7.351 21.162 6.932 1.00 83.50 103 ILE A CA 1
ATOM 808 C C . ILE A 1 103 ? 6.959 20.188 5.824 1.00 83.50 103 ILE A C 1
ATOM 810 O O . ILE A 1 103 ? 7.248 20.444 4.662 1.00 83.50 103 ILE A O 1
ATOM 814 N N . GLU A 1 104 ? 6.284 19.093 6.161 1.00 80.88 104 GLU A N 1
ATOM 815 C CA . GLU A 1 104 ? 5.774 18.144 5.176 1.00 80.88 104 GLU A CA 1
ATOM 816 C C . GLU A 1 104 ? 4.752 18.795 4.241 1.00 80.88 104 GLU A C 1
ATOM 818 O O . GLU A 1 104 ? 4.835 18.604 3.029 1.00 80.88 104 GLU A O 1
ATOM 823 N N . SER A 1 105 ? 3.819 19.588 4.776 1.00 79.50 105 SER A N 1
ATOM 824 C CA . SER A 1 105 ? 2.817 20.279 3.961 1.00 79.50 105 SER A CA 1
ATOM 825 C C . SER A 1 105 ? 3.444 21.304 3.013 1.00 79.50 105 SER A C 1
ATOM 827 O O . SER A 1 105 ? 3.092 21.331 1.835 1.00 79.50 105 SER A O 1
ATOM 829 N N . GLU A 1 106 ? 4.427 22.075 3.485 1.00 85.69 106 GLU A N 1
ATOM 830 C CA . GLU A 1 106 ? 5.185 23.026 2.672 1.00 85.69 106 GLU A CA 1
ATOM 831 C C . GLU A 1 106 ? 6.025 22.301 1.628 1.00 85.69 106 GLU A C 1
ATOM 833 O O . GLU A 1 106 ? 5.950 22.625 0.448 1.00 85.69 106 GLU A O 1
ATOM 838 N N . TRP A 1 107 ? 6.777 21.274 2.024 1.00 80.19 107 TRP A N 1
ATOM 839 C CA . TRP A 1 107 ? 7.574 20.467 1.104 1.00 80.19 107 TRP A CA 1
ATOM 840 C C . TRP A 1 107 ? 6.709 19.893 -0.013 1.00 80.19 107 TRP A C 1
ATOM 842 O O . TRP A 1 107 ? 7.011 20.066 -1.192 1.00 80.19 107 TRP A O 1
ATOM 852 N N . ARG A 1 108 ? 5.581 19.281 0.354 1.00 76.88 108 ARG A N 1
ATOM 853 C CA . ARG A 1 108 ? 4.616 18.730 -0.592 1.00 76.88 108 ARG A CA 1
ATOM 854 C C . ARG A 1 108 ? 4.071 19.811 -1.517 1.00 76.88 108 ARG A C 1
ATOM 856 O O . ARG A 1 108 ? 4.053 19.614 -2.727 1.00 76.88 108 ARG A O 1
ATOM 863 N N . HIS A 1 109 ? 3.687 20.960 -0.967 1.00 79.62 109 HIS A N 1
ATOM 864 C CA . HIS A 1 109 ? 3.182 22.086 -1.744 1.00 79.62 109 HIS A CA 1
ATOM 865 C C . HIS A 1 109 ? 4.221 22.607 -2.747 1.00 79.62 109 HIS A C 1
ATOM 867 O O . HIS A 1 109 ? 3.899 22.812 -3.916 1.00 79.62 109 HIS A O 1
ATOM 873 N N . ARG A 1 110 ? 5.484 22.750 -2.328 1.00 79.75 110 ARG A N 1
ATOM 874 C CA . ARG A 1 110 ? 6.595 23.167 -3.197 1.00 79.75 110 ARG A CA 1
ATOM 875 C C . ARG A 1 110 ? 6.897 22.133 -4.273 1.00 79.75 110 ARG A C 1
ATOM 877 O O . ARG A 1 110 ? 7.096 22.516 -5.421 1.00 79.75 110 ARG A O 1
ATOM 884 N N . CYS A 1 111 ? 6.886 20.845 -3.935 1.00 72.75 111 CYS A N 1
ATOM 885 C CA . CYS A 1 111 ? 7.035 19.774 -4.916 1.00 72.75 111 CYS A CA 1
ATOM 886 C C . CYS A 1 111 ? 5.930 19.842 -5.973 1.00 72.75 111 CYS A C 1
ATOM 888 O O . CYS A 1 111 ? 6.248 19.798 -7.157 1.00 72.75 111 CYS A O 1
ATOM 890 N N . THR A 1 112 ? 4.668 20.027 -5.573 1.00 73.44 112 THR A N 1
ATOM 891 C CA . THR A 1 112 ? 3.548 20.179 -6.514 1.00 73.44 112 THR A CA 1
ATOM 892 C C . THR A 1 112 ? 3.711 21.414 -7.401 1.00 73.44 112 THR A C 1
ATOM 894 O O . THR A 1 112 ? 3.573 21.301 -8.613 1.00 73.44 112 THR A O 1
ATOM 897 N N . GLN A 1 113 ? 4.091 22.568 -6.839 1.00 78.06 113 GLN A N 1
ATOM 898 C CA . GLN A 1 113 ? 4.336 23.793 -7.617 1.00 78.06 113 GLN A CA 1
ATOM 899 C C . GLN A 1 113 ? 5.447 23.617 -8.661 1.00 78.06 113 GLN A C 1
ATOM 901 O O . GLN A 1 113 ? 5.300 24.040 -9.805 1.00 78.06 113 GLN A O 1
ATOM 906 N N . VAL A 1 114 ? 6.564 22.989 -8.281 1.00 74.19 114 VAL A N 1
ATOM 907 C CA . VAL A 1 114 ? 7.680 22.712 -9.202 1.00 74.19 114 VAL A CA 1
ATOM 908 C C . VAL A 1 114 ? 7.234 21.773 -10.322 1.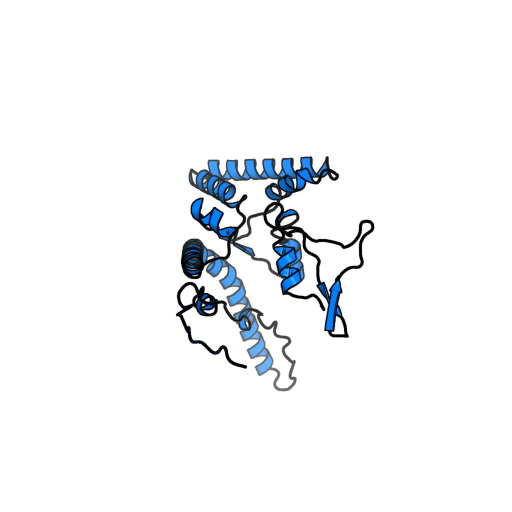00 74.19 114 VAL A C 1
ATOM 910 O O . VAL A 1 114 ? 7.610 21.963 -11.478 1.00 74.19 114 VAL A O 1
ATOM 913 N N . LEU A 1 115 ? 6.401 20.789 -9.986 1.00 68.88 115 LEU A N 1
ATOM 914 C CA . LEU A 1 115 ? 5.863 19.827 -10.935 1.00 68.88 115 LEU A CA 1
ATOM 915 C C . LEU A 1 115 ? 4.896 20.465 -11.947 1.00 68.88 115 LEU A C 1
ATOM 917 O O . LEU A 1 115 ? 4.930 20.123 -13.126 1.00 68.88 115 LEU A O 1
ATOM 921 N N . GLU A 1 116 ? 4.061 21.406 -11.498 1.00 72.62 116 GLU A N 1
ATOM 922 C CA . GLU A 1 116 ? 3.143 22.172 -12.354 1.00 72.62 116 GLU A CA 1
ATOM 923 C C . GLU A 1 116 ? 3.885 23.130 -13.293 1.00 72.62 116 GLU A C 1
ATOM 925 O O . GLU A 1 116 ? 3.447 23.359 -14.421 1.00 72.62 116 GLU A O 1
ATOM 930 N N . LEU A 1 117 ? 5.028 23.670 -12.856 1.00 73.06 117 LEU A N 1
ATOM 931 C CA . LEU A 1 117 ? 5.815 24.616 -13.645 1.00 73.06 117 LEU A CA 1
ATOM 932 C C . LEU A 1 117 ? 6.577 23.942 -14.799 1.00 73.06 117 LEU A C 1
ATOM 934 O O . LEU A 1 117 ? 6.883 24.596 -15.797 1.00 73.06 117 LEU A O 1
ATOM 938 N N . VAL A 1 118 ? 6.901 22.647 -14.678 1.00 66.62 118 VAL A N 1
ATOM 939 C CA . VAL A 1 118 ? 7.733 21.925 -15.655 1.00 66.62 118 VAL A CA 1
ATOM 940 C C . VAL A 1 118 ? 7.149 20.548 -16.023 1.00 66.62 118 VAL A C 1
ATOM 942 O O . VAL A 1 118 ? 7.749 19.512 -15.735 1.00 66.62 118 VAL A O 1
ATOM 945 N N . PRO A 1 119 ? 6.005 20.499 -16.732 1.00 62.88 119 PRO A N 1
ATOM 946 C CA . PRO A 1 119 ? 5.333 19.240 -17.066 1.00 62.88 119 PRO A CA 1
ATOM 947 C C . PRO A 1 119 ? 6.033 18.411 -18.162 1.00 62.88 119 PRO A C 1
ATOM 949 O O . PRO A 1 119 ? 5.612 17.294 -18.442 1.00 62.88 119 PRO A O 1
ATOM 952 N N . TRP A 1 120 ? 7.088 18.940 -18.796 1.00 62.09 120 TRP A N 1
ATOM 953 C CA . TRP A 1 120 ? 7.743 18.346 -19.974 1.00 62.09 120 TRP A CA 1
ATOM 954 C C . TRP A 1 120 ? 9.053 17.605 -19.668 1.00 62.09 120 TRP A C 1
ATOM 956 O O . TRP A 1 120 ? 9.669 17.059 -20.580 1.00 62.09 120 TRP A O 1
ATOM 966 N N . ILE A 1 121 ? 9.524 17.628 -18.416 1.00 60.50 121 ILE A N 1
ATOM 967 C CA . ILE A 1 121 ? 10.791 17.002 -18.022 1.00 60.50 121 ILE A CA 1
ATOM 968 C C . ILE A 1 121 ? 10.499 15.726 -17.226 1.00 60.50 121 ILE A C 1
ATOM 970 O O . ILE A 1 121 ? 10.258 15.779 -16.021 1.00 60.50 121 ILE A O 1
ATOM 974 N N . ASP A 1 122 ? 10.619 14.572 -17.888 1.00 58.12 122 ASP A N 1
ATOM 975 C CA . ASP A 1 122 ? 10.493 13.231 -17.284 1.00 58.12 122 ASP A CA 1
ATOM 976 C C . ASP A 1 122 ? 11.433 13.018 -16.077 1.00 58.12 122 ASP A C 1
ATOM 978 O O . ASP A 1 122 ? 11.164 12.202 -15.200 1.00 58.12 122 ASP A O 1
ATOM 982 N N . ALA A 1 123 ? 12.537 13.770 -15.975 1.00 55.31 123 ALA A N 1
ATOM 983 C CA . ALA A 1 123 ? 13.464 13.677 -14.842 1.00 55.31 123 ALA A CA 1
ATOM 984 C C . ALA A 1 123 ? 12.842 14.115 -13.498 1.00 55.31 123 ALA A C 1
ATOM 986 O O . ALA A 1 123 ? 13.322 13.698 -12.442 1.00 55.31 123 ALA A O 1
ATOM 987 N N . PHE A 1 124 ? 11.760 14.904 -13.520 1.00 58.03 124 PHE A N 1
ATOM 988 C CA . PHE A 1 124 ? 11.002 15.273 -12.320 1.00 58.03 124 PHE A CA 1
ATOM 989 C C . PHE A 1 124 ? 9.941 14.234 -11.923 1.00 58.03 124 PHE A C 1
ATOM 991 O O . PHE A 1 124 ? 9.275 14.424 -10.906 1.00 58.03 124 PHE A O 1
ATOM 998 N N . ASP A 1 125 ? 9.818 13.097 -12.620 1.00 63.34 125 ASP A N 1
ATOM 999 C CA . ASP A 1 125 ? 8.966 11.989 -12.158 1.00 63.34 125 ASP A CA 1
ATOM 1000 C C . ASP A 1 125 ? 9.387 11.488 -10.767 1.00 63.34 125 ASP A C 1
ATOM 1002 O O . ASP A 1 125 ? 8.544 11.127 -9.949 1.00 63.34 125 ASP A O 1
ATOM 1006 N N . PHE A 1 126 ? 10.676 11.570 -10.422 1.00 64.69 126 PHE A N 1
ATOM 1007 C CA . PHE A 1 126 ? 11.128 11.287 -9.057 1.00 64.69 126 PHE A CA 1
ATOM 1008 C C . PHE A 1 126 ? 10.643 12.324 -8.037 1.00 64.69 126 PHE A C 1
ATOM 1010 O O . PHE A 1 126 ? 10.465 11.983 -6.877 1.00 64.69 126 PHE A O 1
ATOM 1017 N N . ALA A 1 127 ? 10.390 13.576 -8.430 1.00 63.31 127 ALA A N 1
ATOM 1018 C CA . ALA A 1 127 ? 9.803 14.571 -7.531 1.00 63.31 127 ALA A CA 1
ATOM 1019 C C . ALA A 1 127 ? 8.322 14.269 -7.242 1.00 63.31 127 ALA A C 1
ATOM 1021 O O . ALA A 1 127 ? 7.856 14.523 -6.127 1.00 63.31 127 ALA A O 1
ATOM 1022 N N . LYS A 1 128 ? 7.604 13.642 -8.191 1.00 68.12 128 LYS A N 1
ATOM 1023 C CA . LYS A 1 128 ? 6.249 13.108 -7.956 1.00 68.12 128 LYS A CA 1
ATOM 1024 C C . LYS A 1 128 ? 6.260 12.089 -6.821 1.00 68.12 128 LYS A C 1
ATOM 1026 O O . LYS A 1 128 ? 5.431 12.194 -5.923 1.00 68.12 128 LYS A O 1
ATOM 1031 N N . LEU A 1 129 ? 7.268 11.212 -6.781 1.00 70.75 129 LEU A N 1
ATOM 1032 C CA . LEU A 1 129 ? 7.473 10.231 -5.703 1.00 70.75 129 LEU A CA 1
ATOM 1033 C C . LEU A 1 129 ? 7.707 10.829 -4.307 1.00 70.75 129 LEU A C 1
ATOM 1035 O O . LEU A 1 129 ? 7.752 10.088 -3.334 1.00 70.75 129 LEU A O 1
ATOM 1039 N N . PHE A 1 130 ? 7.858 12.144 -4.160 1.00 67.69 130 PHE A N 1
ATOM 1040 C CA . PHE A 1 130 ? 7.918 12.778 -2.838 1.00 67.69 130 PHE A CA 1
ATOM 1041 C C . PHE A 1 130 ? 6.677 13.625 -2.532 1.00 67.69 130 PHE A C 1
ATOM 1043 O O . PHE A 1 130 ? 6.376 13.857 -1.363 1.00 67.69 130 PHE A O 1
ATOM 1050 N N . GLY A 1 131 ? 5.928 14.050 -3.555 1.00 66.50 131 GLY A N 1
ATOM 1051 C CA . GLY A 1 131 ? 4.749 14.911 -3.420 1.00 66.50 131 GLY A CA 1
ATOM 1052 C C . GLY A 1 131 ? 3.407 14.190 -3.223 1.00 66.50 131 GLY A C 1
ATOM 1053 O O . GLY A 1 131 ? 2.399 14.852 -2.958 1.00 66.50 131 GLY A O 1
ATOM 1054 N N . GLN A 1 132 ? 3.333 12.862 -3.355 1.00 73.44 132 GLN A N 1
ATOM 1055 C CA . GLN A 1 132 ? 2.057 12.141 -3.210 1.00 73.44 132 GLN A CA 1
ATOM 1056 C C . GLN A 1 132 ? 1.657 11.946 -1.735 1.00 73.44 132 GLN A C 1
ATOM 1058 O O . GLN A 1 132 ? 2.387 12.289 -0.805 1.00 73.44 132 GLN A O 1
ATOM 1063 N N . GLN A 1 133 ? 0.438 11.450 -1.509 1.00 72.38 133 GLN A N 1
ATOM 1064 C CA . GLN A 1 133 ? -0.024 11.097 -0.171 1.00 72.38 133 GLN A CA 1
ATOM 1065 C C . GLN A 1 133 ? 0.400 9.665 0.151 1.00 72.38 133 GLN A C 1
ATOM 1067 O O . GLN A 1 133 ? -0.122 8.723 -0.434 1.00 72.38 133 GLN A O 1
ATOM 1072 N N . TRP A 1 134 ? 1.318 9.516 1.104 1.00 71.62 134 TRP A N 1
ATOM 1073 C CA . TRP A 1 134 ? 1.889 8.220 1.498 1.00 71.62 134 TRP A CA 1
ATOM 1074 C C . TRP A 1 134 ? 1.237 7.620 2.744 1.00 71.62 134 TRP A C 1
ATOM 1076 O O . TRP A 1 134 ? 1.447 6.451 3.069 1.00 71.62 134 TRP A O 1
ATOM 1086 N N . GLU A 1 135 ? 0.459 8.421 3.467 1.00 78.31 135 GLU A N 1
ATOM 1087 C CA . GLU A 1 135 ? -0.180 8.027 4.715 1.00 78.31 135 GLU A CA 1
ATOM 1088 C C . GLU A 1 135 ? -1.697 7.901 4.529 1.00 78.31 135 GLU A C 1
ATOM 1090 O O . GLU A 1 135 ? -2.363 8.803 4.011 1.00 78.31 135 GLU A O 1
ATOM 1095 N N . GLY A 1 136 ? -2.234 6.766 4.977 1.00 82.94 136 GLY A N 1
ATOM 1096 C CA . GLY A 1 136 ? -3.660 6.583 5.242 1.00 82.94 136 GLY A CA 1
ATOM 1097 C C . GLY A 1 136 ? -3.978 6.760 6.728 1.00 82.94 136 GLY A C 1
ATOM 1098 O O . GLY A 1 136 ? -3.113 7.134 7.521 1.00 82.94 136 GLY A O 1
ATOM 1099 N N . HIS A 1 137 ? -5.207 6.413 7.119 1.00 86.75 137 HIS A N 1
ATOM 1100 C CA . HIS A 1 137 ? -5.661 6.473 8.515 1.00 86.75 137 HIS A CA 1
ATOM 1101 C C . HIS A 1 137 ? -4.770 5.643 9.444 1.00 86.75 137 HIS A C 1
ATOM 1103 O O . HIS A 1 137 ? -4.399 6.083 10.530 1.00 86.75 137 HIS A O 1
ATOM 1109 N N . VAL A 1 138 ? -4.394 4.445 8.993 1.00 86.62 138 VAL A N 1
ATOM 1110 C CA . VAL A 1 138 ? -3.428 3.593 9.680 1.00 86.62 138 VAL A CA 1
ATOM 1111 C C . VAL A 1 138 ? -2.356 3.199 8.688 1.00 86.62 138 VAL A C 1
ATOM 1113 O O . VAL A 1 138 ? -2.622 2.473 7.738 1.00 86.62 138 VAL A O 1
ATOM 1116 N N . THR A 1 139 ? -1.132 3.665 8.926 1.00 87.25 139 THR A N 1
ATOM 1117 C CA . THR A 1 139 ? 0.003 3.373 8.045 1.00 87.25 139 THR A CA 1
ATOM 1118 C C . THR A 1 139 ? 1.001 2.465 8.752 1.00 87.25 139 THR A C 1
ATOM 1120 O O . THR A 1 139 ? 1.684 2.874 9.699 1.00 87.25 139 THR A O 1
ATOM 1123 N N . ALA A 1 140 ? 1.097 1.222 8.302 1.00 86.19 140 ALA A N 1
ATOM 1124 C CA . ALA A 1 140 ? 2.122 0.281 8.714 1.00 86.19 140 ALA A CA 1
ATOM 1125 C C . ALA A 1 140 ? 3.391 0.527 7.901 1.00 86.19 140 ALA A C 1
ATOM 1127 O O . ALA A 1 140 ? 3.349 0.659 6.683 1.00 86.19 140 ALA A O 1
ATOM 1128 N N . VAL A 1 141 ? 4.518 0.623 8.599 1.00 83.38 141 VAL A N 1
ATOM 1129 C CA . VAL A 1 141 ? 5.832 0.803 7.983 1.00 83.38 141 VAL A CA 1
ATOM 1130 C C . VAL A 1 141 ? 6.710 -0.299 8.537 1.00 83.38 141 VAL A C 1
ATOM 1132 O O . VAL A 1 141 ? 6.774 -0.483 9.757 1.00 83.38 141 VAL A O 1
ATOM 1135 N N . MET A 1 142 ? 7.338 -1.057 7.649 1.00 78.69 142 MET A N 1
ATOM 1136 C CA . MET A 1 142 ? 8.272 -2.100 8.046 1.00 78.69 142 MET A CA 1
ATOM 1137 C C . MET A 1 142 ? 9.651 -1.513 8.338 1.00 78.69 142 MET A C 1
ATOM 1139 O O . MET A 1 142 ? 10.138 -0.630 7.633 1.00 78.69 142 MET A O 1
ATOM 1143 N N . GLU A 1 143 ? 10.294 -2.023 9.385 1.00 74.69 143 GLU A N 1
ATOM 1144 C CA . GLU A 1 143 ? 11.657 -1.643 9.740 1.00 74.69 143 GLU A CA 1
ATOM 1145 C C . GLU A 1 143 ? 12.657 -2.473 8.932 1.00 74.69 143 GLU A C 1
ATOM 1147 O O . GLU A 1 143 ? 13.072 -3.545 9.361 1.00 74.69 143 GLU A O 1
ATOM 1152 N N . TYR A 1 144 ? 13.028 -1.987 7.747 1.00 72.00 144 TYR A N 1
ATOM 1153 C CA . TYR A 1 144 ? 14.036 -2.646 6.918 1.00 72.00 144 TYR A CA 1
ATOM 1154 C C . TYR A 1 144 ? 15.454 -2.211 7.286 1.00 72.00 144 TYR A C 1
ATOM 1156 O O . TYR A 1 144 ? 15.754 -1.022 7.401 1.00 72.00 144 TYR A O 1
ATOM 1164 N N . SER A 1 145 ? 16.356 -3.186 7.388 1.00 77.25 145 SER A N 1
ATOM 1165 C CA . SER A 1 145 ? 17.798 -2.935 7.365 1.00 77.25 145 SER A CA 1
ATOM 1166 C C . SER A 1 145 ? 18.293 -2.727 5.930 1.00 77.25 145 SER A C 1
ATOM 1168 O O . SER A 1 145 ? 17.761 -3.306 4.982 1.00 77.25 145 SER A O 1
ATOM 1170 N N . TRP A 1 146 ? 19.379 -1.970 5.754 1.00 72.38 146 TRP A N 1
ATOM 1171 C CA . TRP A 1 146 ? 20.035 -1.775 4.453 1.00 72.38 146 TRP A CA 1
ATOM 1172 C C . TRP A 1 146 ? 20.443 -3.093 3.773 1.00 72.38 146 TRP A C 1
ATOM 1174 O O . TRP A 1 146 ? 20.453 -3.186 2.546 1.00 72.38 146 TRP A O 1
ATOM 1184 N N . SER A 1 147 ? 20.767 -4.131 4.549 1.00 74.69 147 SER A N 1
ATOM 1185 C CA . SER A 1 147 ? 21.085 -5.463 4.016 1.00 74.69 147 SER A CA 1
ATOM 1186 C C . SER A 1 147 ? 19.854 -6.182 3.460 1.00 74.69 147 SER A C 1
ATOM 1188 O O . SER A 1 147 ? 19.952 -6.858 2.437 1.00 74.69 147 SER A O 1
ATOM 1190 N N . GLN A 1 148 ? 18.695 -6.013 4.096 1.00 76.44 148 GLN A N 1
ATOM 1191 C CA . GLN A 1 148 ? 17.414 -6.543 3.626 1.00 76.44 148 GLN A CA 1
ATOM 1192 C C . GLN A 1 148 ? 16.925 -5.769 2.406 1.00 76.44 148 GLN A C 1
ATOM 1194 O O . GLN A 1 148 ? 16.400 -6.365 1.474 1.00 76.44 148 GLN A O 1
ATOM 1199 N N . PHE A 1 149 ? 17.195 -4.464 2.364 1.00 74.31 149 PHE A N 1
ATOM 1200 C CA . PHE A 1 149 ? 16.860 -3.611 1.235 1.00 74.31 149 PHE A CA 1
ATOM 1201 C C . PHE A 1 149 ? 17.469 -4.115 -0.084 1.00 74.31 149 PHE A C 1
ATOM 1203 O O . PHE A 1 149 ? 16.784 -4.227 -1.096 1.00 74.31 149 PHE A O 1
ATOM 1210 N N . LYS A 1 150 ? 18.742 -4.530 -0.057 1.00 74.81 150 LYS A N 1
ATOM 1211 C CA . LYS A 1 150 ? 19.416 -5.126 -1.225 1.00 74.81 150 LYS A CA 1
ATOM 1212 C C . LYS A 1 150 ? 18.794 -6.453 -1.674 1.00 74.81 150 LYS A C 1
ATOM 1214 O O . LYS A 1 150 ? 18.882 -6.786 -2.850 1.00 74.81 150 LYS A O 1
ATOM 1219 N N . LYS A 1 151 ? 18.167 -7.203 -0.761 1.00 76.56 151 LYS A N 1
ATOM 1220 C CA . LYS A 1 151 ? 17.496 -8.475 -1.072 1.00 76.56 151 LYS A CA 1
ATOM 1221 C C . LYS A 1 151 ? 16.131 -8.284 -1.737 1.00 76.56 151 LYS A C 1
ATOM 1223 O O . LYS A 1 151 ? 15.666 -9.222 -2.365 1.00 76.56 151 LYS A O 1
ATOM 1228 N N . ILE A 1 152 ? 15.523 -7.093 -1.658 1.00 75.19 152 ILE A N 1
ATOM 1229 C CA . ILE A 1 152 ? 14.231 -6.787 -2.306 1.00 75.19 152 ILE A CA 1
ATOM 1230 C C . ILE A 1 152 ? 14.340 -6.868 -3.836 1.00 75.19 152 ILE A C 1
ATOM 1232 O O . ILE A 1 152 ? 13.394 -7.278 -4.498 1.00 75.19 152 ILE A O 1
ATOM 1236 N N . ALA A 1 153 ? 15.499 -6.513 -4.398 1.00 72.75 153 ALA A N 1
ATOM 1237 C CA . ALA A 1 153 ? 15.741 -6.583 -5.840 1.00 72.75 153 ALA A CA 1
ATOM 1238 C C . ALA A 1 153 ? 16.015 -8.013 -6.351 1.00 72.75 153 ALA A C 1
ATOM 1240 O O . ALA A 1 153 ? 16.093 -8.227 -7.559 1.00 72.75 153 ALA A O 1
ATOM 1241 N N . ALA A 1 154 ? 16.189 -8.983 -5.450 1.00 78.62 154 ALA A N 1
ATOM 1242 C CA . ALA A 1 154 ? 16.445 -10.380 -5.779 1.00 78.62 154 ALA A CA 1
ATOM 1243 C C . ALA A 1 154 ? 15.213 -11.246 -5.479 1.00 78.62 154 ALA A C 1
ATOM 1245 O O . ALA A 1 154 ? 14.318 -10.847 -4.734 1.00 78.62 154 ALA A O 1
ATOM 1246 N N . ASN A 1 155 ? 15.178 -12.461 -6.034 1.00 81.06 155 ASN A N 1
ATOM 1247 C CA . ASN A 1 155 ? 14.113 -13.408 -5.715 1.00 81.06 155 ASN A CA 1
ATOM 1248 C C . ASN A 1 155 ? 14.110 -13.717 -4.205 1.00 81.06 155 ASN A C 1
ATOM 1250 O O . ASN A 1 155 ? 15.160 -14.056 -3.649 1.00 81.06 155 ASN A O 1
ATOM 1254 N N . PRO A 1 156 ? 12.952 -13.598 -3.531 1.00 79.25 156 PRO A N 1
ATOM 1255 C CA . PRO A 1 156 ? 12.876 -13.774 -2.092 1.00 79.25 156 PRO A CA 1
ATOM 1256 C C . PRO A 1 156 ? 13.035 -15.250 -1.719 1.00 79.25 156 PRO A C 1
ATOM 1258 O O . PRO A 1 156 ? 12.384 -16.119 -2.295 1.00 79.25 156 PRO A O 1
ATOM 1261 N N . THR A 1 157 ? 13.861 -15.532 -0.711 1.00 84.00 157 THR A N 1
ATOM 1262 C CA . THR A 1 157 ? 13.952 -16.877 -0.131 1.00 84.00 157 THR A CA 1
ATOM 1263 C C . THR A 1 157 ? 12.811 -17.121 0.854 1.00 84.00 157 THR A C 1
ATOM 1265 O O . THR A 1 157 ? 12.239 -16.190 1.431 1.00 84.00 157 THR A O 1
ATOM 1268 N N . ARG A 1 158 ? 12.494 -18.395 1.097 1.00 81.69 158 ARG A N 1
ATOM 1269 C CA . ARG A 1 158 ? 11.439 -18.806 2.034 1.00 81.69 158 ARG A CA 1
ATOM 1270 C C . ARG A 1 158 ? 11.663 -18.243 3.439 1.00 81.69 158 ARG A C 1
ATOM 1272 O O . ARG A 1 158 ? 10.726 -17.775 4.083 1.00 81.69 158 ARG A O 1
ATOM 1279 N N . GLU A 1 159 ? 12.906 -18.269 3.900 1.00 82.88 159 GLU A N 1
ATOM 1280 C CA . GLU A 1 159 ? 13.316 -17.782 5.216 1.00 82.88 159 GLU A CA 1
ATOM 1281 C C . GLU A 1 159 ? 13.147 -16.263 5.308 1.00 82.88 159 GLU A C 1
ATOM 1283 O O . GLU A 1 159 ? 12.621 -15.759 6.299 1.00 82.88 159 GLU A O 1
ATOM 1288 N N . PHE A 1 160 ? 13.515 -15.542 4.244 1.00 83.31 160 PHE A N 1
ATOM 1289 C CA . PHE A 1 160 ? 13.357 -14.093 4.174 1.00 83.31 160 PHE A CA 1
ATOM 1290 C C . PHE A 1 160 ? 11.882 -13.677 4.207 1.00 83.31 160 PHE A C 1
ATOM 1292 O O . PHE A 1 160 ? 11.530 -12.717 4.892 1.00 83.31 160 PHE A O 1
ATOM 1299 N N . LEU A 1 161 ? 10.999 -14.418 3.530 1.00 83.81 161 LEU A N 1
ATOM 1300 C CA . LEU A 1 161 ? 9.557 -14.160 3.570 1.00 83.81 161 LEU A CA 1
ATOM 1301 C C . LEU A 1 161 ? 8.965 -14.391 4.958 1.00 83.81 161 LEU A C 1
ATOM 1303 O O . LEU A 1 161 ? 8.162 -13.583 5.415 1.00 83.81 161 LEU A O 1
ATOM 1307 N N . PHE A 1 162 ? 9.372 -15.460 5.645 1.00 84.56 162 PHE A N 1
ATOM 1308 C CA . PHE A 1 162 ? 8.921 -15.735 7.009 1.00 84.56 162 PHE A CA 1
ATOM 1309 C C . PHE A 1 162 ? 9.356 -14.639 7.991 1.00 84.56 162 PHE A C 1
ATOM 1311 O O . PHE A 1 162 ? 8.559 -14.172 8.811 1.00 84.56 162 PHE A O 1
ATOM 1318 N N . GLU A 1 163 ? 10.617 -14.214 7.899 1.00 85.12 163 GLU A N 1
ATOM 1319 C CA . GLU A 1 163 ? 11.163 -13.127 8.711 1.00 85.12 163 GLU A CA 1
ATOM 1320 C C . GLU A 1 163 ? 10.409 -11.814 8.447 1.00 85.12 163 GLU A C 1
ATOM 1322 O O . GLU A 1 163 ? 9.903 -11.189 9.381 1.00 85.12 163 GLU A O 1
ATOM 1327 N N . THR A 1 164 ? 10.253 -11.450 7.173 1.00 84.69 164 THR A N 1
ATOM 1328 C CA . THR A 1 164 ? 9.559 -10.230 6.732 1.00 84.69 164 THR A CA 1
ATOM 1329 C C . THR A 1 164 ? 8.088 -10.241 7.160 1.00 84.69 164 THR A C 1
ATOM 1331 O O . THR A 1 164 ? 7.596 -9.251 7.698 1.00 84.69 164 THR A O 1
ATOM 1334 N N . ALA A 1 165 ? 7.389 -11.373 7.035 1.00 85.31 165 ALA A N 1
ATOM 1335 C CA . ALA A 1 165 ? 6.017 -11.517 7.522 1.00 85.31 165 ALA A CA 1
ATOM 1336 C C . ALA A 1 165 ? 5.926 -11.299 9.041 1.00 85.31 165 ALA A C 1
ATOM 1338 O O . ALA A 1 165 ? 5.079 -10.542 9.511 1.00 85.31 165 ALA A O 1
ATOM 1339 N N . THR A 1 166 ? 6.850 -11.884 9.809 1.00 87.25 166 THR A N 1
ATOM 1340 C CA . THR A 1 166 ? 6.910 -11.711 11.271 1.00 87.25 166 THR A CA 1
ATOM 1341 C C . THR A 1 166 ? 7.188 -10.253 11.662 1.00 87.25 166 THR A C 1
ATOM 1343 O O . THR A 1 166 ? 6.635 -9.743 12.637 1.00 87.25 166 THR A O 1
ATOM 1346 N N . MET A 1 167 ? 8.032 -9.549 10.904 1.00 86.94 167 MET A N 1
ATOM 1347 C CA . MET A 1 167 ? 8.281 -8.116 11.098 1.00 86.94 167 MET A CA 1
ATOM 1348 C C . MET A 1 167 ? 7.041 -7.271 10.779 1.00 86.94 167 MET A C 1
ATOM 1350 O O . MET A 1 167 ? 6.726 -6.339 11.522 1.00 86.94 167 MET A O 1
ATOM 1354 N N . GLY A 1 168 ? 6.310 -7.617 9.717 1.00 87.19 168 GLY A N 1
ATOM 1355 C CA . GLY A 1 168 ? 5.030 -7.000 9.373 1.00 87.19 168 GLY A CA 1
ATOM 1356 C C . GLY A 1 168 ? 3.989 -7.164 10.484 1.00 87.19 168 GLY A C 1
ATOM 1357 O O . GLY A 1 168 ? 3.393 -6.175 10.909 1.00 87.19 168 GLY A O 1
ATOM 1358 N N . GLU A 1 169 ? 3.839 -8.379 11.027 1.00 87.75 169 GLU A N 1
ATOM 1359 C CA . GLU A 1 169 ? 2.960 -8.672 12.173 1.00 87.75 169 GLU A CA 1
ATOM 1360 C C . GLU A 1 169 ? 3.295 -7.777 13.378 1.00 87.75 169 GLU A C 1
ATOM 1362 O O . GLU A 1 169 ? 2.418 -7.100 13.918 1.00 87.75 169 GLU A O 1
ATOM 1367 N N . ARG A 1 170 ? 4.581 -7.689 13.744 1.00 88.94 170 ARG A N 1
ATOM 1368 C CA . ARG A 1 170 ? 5.059 -6.842 14.851 1.00 88.94 170 ARG A CA 1
ATOM 1369 C C . ARG A 1 170 ? 4.758 -5.359 14.648 1.00 88.94 170 ARG A C 1
ATOM 1371 O O . ARG A 1 170 ? 4.385 -4.682 15.602 1.00 88.94 170 ARG A O 1
ATOM 1378 N N . SER A 1 171 ? 4.898 -4.849 13.423 1.00 86.56 171 SER A N 1
ATOM 1379 C CA . SER A 1 171 ? 4.572 -3.450 13.101 1.00 86.56 171 SER A CA 1
ATOM 1380 C C . SER A 1 171 ? 3.063 -3.176 13.155 1.00 86.56 171 SER A C 1
ATOM 1382 O O . SER A 1 171 ? 2.643 -2.044 13.435 1.00 86.56 171 SER A O 1
ATOM 1384 N N . MET A 1 172 ? 2.243 -4.204 12.920 1.00 89.62 172 MET A N 1
ATOM 1385 C CA . MET A 1 172 ? 0.784 -4.121 12.952 1.00 89.62 172 MET A CA 1
ATOM 1386 C C . MET A 1 172 ? 0.194 -4.209 14.359 1.00 89.62 172 MET A C 1
ATOM 1388 O O . MET A 1 172 ? -0.768 -3.494 14.628 1.00 89.62 172 MET A O 1
ATOM 1392 N N . TRP A 1 173 ? 0.756 -5.010 15.273 1.00 91.31 173 TRP A N 1
ATOM 1393 C CA . TRP A 1 173 ? 0.167 -5.228 16.606 1.00 91.31 173 TRP A CA 1
ATOM 1394 C C . TRP A 1 173 ? -0.187 -3.950 17.381 1.00 91.31 173 TRP A C 1
ATOM 1396 O O . TRP A 1 173 ? -1.319 -3.865 17.855 1.00 91.31 173 TRP A O 1
ATOM 1406 N N . PRO A 1 174 ? 0.673 -2.913 17.456 1.00 90.56 174 PRO A N 1
ATOM 1407 C CA . PRO A 1 174 ? 0.331 -1.684 18.175 1.00 90.56 174 PRO A CA 1
ATOM 1408 C C . PRO A 1 174 ? -0.843 -0.914 17.554 1.00 90.56 174 PRO A C 1
ATOM 1410 O O . PRO A 1 174 ? -1.449 -0.078 18.212 1.00 90.56 174 PRO A O 1
ATOM 1413 N N . LYS A 1 175 ? -1.146 -1.168 16.276 1.00 89.75 175 LYS A N 1
ATOM 1414 C CA . LYS A 1 175 ? -2.203 -0.493 15.513 1.00 89.75 175 LYS A CA 1
ATOM 1415 C C . LYS A 1 175 ? -3.522 -1.265 15.546 1.00 89.75 175 LYS A C 1
ATOM 1417 O O . LYS A 1 175 ? -4.546 -0.700 15.172 1.00 89.75 175 LYS A O 1
ATOM 1422 N N . LEU A 1 176 ? -3.517 -2.524 16.001 1.00 90.69 176 LEU A N 1
ATOM 1423 C CA . LEU A 1 176 ? -4.705 -3.381 16.004 1.00 90.69 176 LEU A CA 1
ATOM 1424 C C . LEU A 1 176 ? -5.844 -2.788 16.828 1.00 90.69 176 LEU A C 1
ATOM 1426 O O . LEU A 1 176 ? -6.956 -2.740 16.327 1.00 90.69 176 LEU A O 1
ATOM 1430 N N . ALA A 1 177 ? -5.567 -2.254 18.020 1.00 90.50 177 ALA A N 1
ATOM 1431 C CA . ALA A 1 177 ? -6.602 -1.642 18.857 1.00 90.50 177 ALA A CA 1
ATOM 1432 C C . ALA A 1 177 ? -7.287 -0.448 18.162 1.00 90.50 177 ALA A C 1
ATOM 1434 O O . ALA A 1 177 ? -8.498 -0.262 18.260 1.00 90.50 177 ALA A O 1
ATOM 1435 N N . THR A 1 178 ? -6.524 0.355 17.414 1.00 89.81 178 THR A N 1
ATOM 1436 C CA . THR A 1 178 ? -7.071 1.469 16.627 1.00 89.81 178 THR A CA 1
ATOM 1437 C C . THR A 1 178 ? -7.905 0.967 15.453 1.00 89.81 178 THR A C 1
ATOM 1439 O O . THR A 1 178 ? -8.974 1.515 15.191 1.00 89.81 178 THR A O 1
ATOM 1442 N N . ILE A 1 179 ? -7.438 -0.068 14.753 1.00 90.31 179 ILE A N 1
ATOM 1443 C CA . ILE A 1 179 ? -8.179 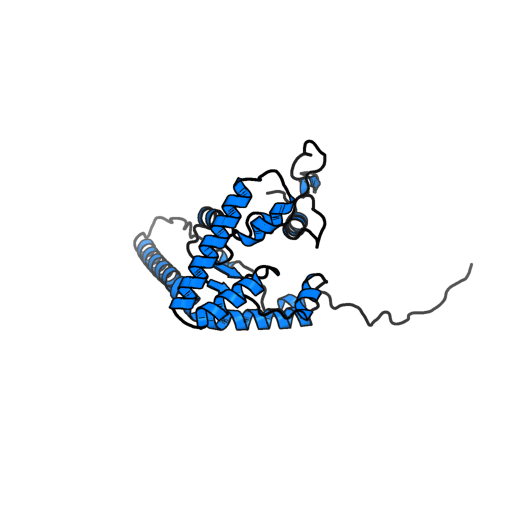-0.688 13.647 1.00 90.31 179 ILE A CA 1
ATOM 1444 C C . ILE A 1 179 ? -9.490 -1.279 14.168 1.00 90.31 179 ILE A C 1
ATOM 1446 O O . ILE A 1 179 ? -10.543 -0.993 13.615 1.00 90.31 179 ILE A O 1
ATOM 1450 N N . GLU A 1 180 ? -9.437 -2.043 15.256 1.00 90.19 180 GLU A N 1
ATOM 1451 C CA . GLU A 1 180 ? -10.598 -2.668 15.889 1.00 90.19 180 GLU A CA 1
ATOM 1452 C C . GLU A 1 180 ? -11.620 -1.626 16.345 1.00 90.19 180 GLU A C 1
ATOM 1454 O O . GLU A 1 180 ? -12.801 -1.773 16.059 1.00 90.19 180 GLU A O 1
ATOM 1459 N N . SER A 1 181 ? -11.179 -0.531 16.967 1.00 89.75 181 SER A N 1
ATOM 1460 C CA . SER A 1 181 ? -12.076 0.549 17.392 1.00 89.75 181 SER A CA 1
ATOM 1461 C C . SER A 1 181 ? -12.797 1.219 16.212 1.00 89.75 181 SER A C 1
ATOM 1463 O O . SER A 1 181 ? -14.001 1.457 16.273 1.00 89.75 181 SER A O 1
ATOM 1465 N N . ASN A 1 182 ? -12.094 1.473 15.100 1.00 87.38 182 ASN A N 1
ATOM 1466 C CA . ASN A 1 182 ? -12.693 2.114 13.924 1.00 87.38 182 ASN A CA 1
ATOM 1467 C C . ASN A 1 182 ? -13.578 1.152 13.114 1.00 87.38 182 ASN A C 1
ATOM 1469 O O . ASN A 1 182 ? -14.701 1.499 12.754 1.00 87.38 182 ASN A O 1
ATOM 1473 N N . CYS A 1 183 ? -13.097 -0.064 12.846 1.00 85.88 183 CYS A N 1
ATOM 1474 C CA . CYS A 1 183 ? -13.844 -1.079 12.101 1.00 85.88 183 CYS A CA 1
ATOM 1475 C C . CYS A 1 183 ? -15.001 -1.667 12.920 1.00 85.88 183 CYS A C 1
ATOM 1477 O O . CYS A 1 183 ? -16.020 -2.046 12.350 1.00 85.88 183 CYS A O 1
ATOM 1479 N N . GLY A 1 184 ? -14.878 -1.711 14.248 1.00 86.00 184 GLY A N 1
ATOM 1480 C CA . GLY A 1 184 ? -15.907 -2.221 15.150 1.00 86.00 184 GLY A CA 1
ATOM 1481 C C . GLY A 1 184 ? -17.217 -1.442 15.051 1.00 86.00 184 GLY A C 1
ATOM 1482 O O . GLY A 1 184 ? -18.286 -2.036 15.146 1.00 86.00 184 GLY A O 1
ATOM 1483 N N . ILE A 1 185 ? -17.156 -0.136 14.765 1.00 86.69 185 ILE A N 1
ATOM 1484 C CA . ILE A 1 185 ? -18.349 0.688 14.524 1.00 86.69 185 ILE A CA 1
ATOM 1485 C C . ILE A 1 185 ? -19.103 0.194 13.282 1.00 86.69 185 ILE A C 1
ATOM 1487 O O . ILE A 1 185 ? -20.318 0.010 13.333 1.00 86.69 185 ILE A O 1
ATOM 1491 N N . GLU A 1 186 ? -18.394 -0.045 12.175 1.00 82.75 186 GLU A N 1
ATOM 1492 C CA . GLU A 1 186 ? -18.990 -0.559 10.935 1.00 82.75 186 GLU A CA 1
ATOM 1493 C C . GLU A 1 186 ? -19.564 -1.964 11.142 1.00 82.75 186 GLU A C 1
ATOM 1495 O O . GLU A 1 186 ? -20.720 -2.210 10.799 1.00 82.75 186 GLU A O 1
ATOM 1500 N N . MET A 1 187 ? -18.803 -2.852 11.790 1.00 85.12 187 MET A N 1
ATOM 1501 C CA . MET A 1 187 ? -19.256 -4.206 12.122 1.00 85.12 187 MET A CA 1
ATOM 1502 C C . MET A 1 187 ? -20.532 -4.181 12.977 1.00 85.12 187 MET A C 1
ATOM 1504 O O . MET A 1 187 ? -21.486 -4.902 12.682 1.00 85.12 187 MET A O 1
ATOM 1508 N N . GLN A 1 188 ? -20.598 -3.310 13.989 1.00 89.25 188 GLN A N 1
ATOM 1509 C CA . GLN A 1 188 ? -21.766 -3.195 14.862 1.00 89.25 188 GLN A CA 1
ATOM 1510 C C . GLN A 1 188 ? -22.998 -2.653 14.126 1.00 89.25 188 GLN A C 1
ATOM 1512 O O . GLN A 1 188 ? -24.121 -3.114 14.360 1.00 89.25 188 GLN A O 1
ATOM 1517 N N . LEU A 1 189 ? -22.809 -1.676 13.235 1.00 86.94 189 LEU A N 1
ATOM 1518 C CA . LEU A 1 189 ? -23.880 -1.162 12.382 1.00 86.94 189 LEU A CA 1
ATOM 1519 C C . LEU A 1 189 ? -24.406 -2.255 11.444 1.00 86.94 189 LEU A C 1
ATOM 1521 O O . LEU A 1 189 ? -25.623 -2.432 11.343 1.00 86.94 189 LEU A O 1
ATOM 1525 N N . ASP A 1 190 ? -23.515 -3.028 10.823 1.00 85.06 190 ASP A N 1
ATOM 1526 C CA . ASP A 1 190 ? -23.882 -4.153 9.962 1.00 85.06 190 ASP A CA 1
ATOM 1527 C C . ASP A 1 190 ? -24.662 -5.231 10.725 1.00 85.06 190 ASP A C 1
ATOM 1529 O O . ASP A 1 190 ? -25.673 -5.740 10.227 1.00 85.06 190 ASP A O 1
ATOM 1533 N N . GLU A 1 191 ? -24.268 -5.540 11.962 1.00 85.94 191 GLU A N 1
ATOM 1534 C CA . GLU A 1 191 ? -25.012 -6.454 12.832 1.00 85.94 191 GLU A CA 1
ATOM 1535 C C . GLU A 1 191 ? -26.418 -5.944 13.158 1.00 85.94 191 GLU A C 1
ATOM 1537 O O . GLU A 1 191 ? -27.387 -6.707 13.091 1.00 85.94 191 GLU A O 1
ATOM 1542 N N . CYS A 1 192 ? -26.559 -4.652 13.464 1.00 90.88 192 CYS A N 1
ATOM 1543 C CA . CYS A 1 192 ? -27.858 -4.049 13.758 1.00 90.88 192 CYS A CA 1
ATOM 1544 C C . CYS A 1 192 ? -28.772 -4.074 12.526 1.00 90.88 192 CYS A C 1
ATOM 1546 O O . CYS A 1 192 ? -29.946 -4.444 12.622 1.00 90.88 192 CYS A O 1
ATOM 1548 N N . VAL A 1 193 ? -28.231 -3.740 11.350 1.00 88.12 193 VAL A N 1
ATOM 1549 C CA . VAL A 1 193 ? -28.951 -3.811 10.071 1.00 88.12 193 VAL A CA 1
ATOM 1550 C C . VAL A 1 193 ? -29.362 -5.248 9.760 1.00 88.12 193 VAL A C 1
ATOM 1552 O O . VAL A 1 193 ? -30.505 -5.480 9.357 1.00 88.12 193 VAL A O 1
ATOM 1555 N N . ARG A 1 194 ? -28.475 -6.225 9.977 1.00 84.38 194 ARG A N 1
ATOM 1556 C CA . ARG A 1 194 ? -28.783 -7.650 9.811 1.00 84.38 194 ARG A CA 1
ATOM 1557 C C . ARG A 1 194 ? -29.934 -8.077 10.724 1.00 84.38 194 ARG A C 1
ATOM 1559 O O . ARG A 1 194 ? -30.917 -8.623 10.226 1.00 84.38 194 ARG A O 1
ATOM 1566 N N . GLY A 1 195 ? -29.878 -7.740 12.012 1.00 88.44 195 GLY A N 1
ATOM 1567 C CA . GLY A 1 195 ? -30.939 -8.067 12.970 1.00 88.44 195 GLY A CA 1
ATOM 1568 C C . GLY A 1 195 ? -32.289 -7.414 12.637 1.00 88.44 195 GLY A C 1
ATOM 1569 O O . GLY A 1 195 ? -33.342 -8.039 12.779 1.00 88.44 195 GLY A O 1
ATOM 1570 N N . LEU A 1 196 ? -32.295 -6.171 12.144 1.00 88.56 196 LEU A N 1
ATOM 1571 C CA . LEU A 1 196 ? -33.521 -5.504 11.683 1.00 88.56 196 LEU A CA 1
ATOM 1572 C C . LEU A 1 196 ? -34.098 -6.159 10.424 1.00 88.56 196 LEU A C 1
ATOM 1574 O O . LEU A 1 196 ? -35.315 -6.327 10.324 1.00 88.56 196 LEU A O 1
ATOM 1578 N N . ARG A 1 197 ? -33.240 -6.566 9.482 1.00 82.19 197 ARG A N 1
ATOM 1579 C CA . ARG A 1 197 ? -33.656 -7.283 8.268 1.00 82.19 197 ARG A CA 1
ATOM 1580 C C . ARG A 1 197 ? -34.266 -8.640 8.596 1.00 82.19 197 ARG A C 1
ATOM 1582 O O . ARG A 1 197 ? -35.309 -8.958 8.036 1.00 82.19 197 ARG A O 1
ATOM 1589 N N . GLU A 1 198 ? -33.678 -9.389 9.525 1.00 84.25 198 GLU A N 1
ATOM 1590 C CA . GLU A 1 198 ? -34.213 -10.675 9.994 1.00 84.25 198 GLU A CA 1
ATOM 1591 C C . GLU A 1 198 ? -35.612 -10.508 10.618 1.00 84.25 198 GLU A C 1
ATOM 1593 O O . GLU A 1 198 ? -36.548 -11.237 10.273 1.00 84.25 198 GLU A O 1
ATOM 1598 N N . LYS A 1 199 ? -35.802 -9.482 11.461 1.00 85.50 199 LYS A N 1
ATOM 1599 C CA . LYS A 1 199 ? -37.112 -9.145 12.053 1.00 85.50 199 LYS A CA 1
ATOM 1600 C C . LYS A 1 199 ? -38.144 -8.726 11.003 1.00 85.50 199 LYS A C 1
ATOM 1602 O O . LYS A 1 199 ? -39.312 -9.094 11.118 1.00 85.50 199 LYS A O 1
ATOM 1607 N N . LEU A 1 200 ? -37.736 -7.964 9.986 1.00 82.88 200 LEU A N 1
ATOM 1608 C CA . LEU A 1 200 ? -38.604 -7.587 8.866 1.00 82.88 200 LEU A CA 1
ATOM 1609 C C . LEU A 1 200 ? -39.004 -8.805 8.028 1.00 82.88 200 LEU A C 1
ATOM 1611 O O . LEU A 1 200 ? -40.190 -8.971 7.749 1.00 82.88 200 LEU A O 1
ATOM 1615 N N . SER A 1 201 ? -38.059 -9.693 7.698 1.00 77.62 201 SER A N 1
ATOM 1616 C CA . SER A 1 201 ? -38.364 -10.928 6.964 1.00 77.62 201 SER A CA 1
ATOM 1617 C C . SER A 1 201 ? -39.289 -11.858 7.745 1.00 77.62 201 SER A C 1
ATOM 1619 O O . SER A 1 201 ? -40.201 -12.435 7.163 1.00 77.62 201 SER A O 1
ATOM 1621 N N . ALA A 1 202 ? -39.122 -11.943 9.069 1.00 79.62 202 ALA A N 1
ATOM 1622 C CA . ALA A 1 202 ? -40.004 -12.720 9.935 1.00 79.62 202 ALA A CA 1
ATOM 1623 C C . ALA A 1 202 ? -41.411 -12.104 10.063 1.00 79.62 202 ALA A C 1
ATOM 1625 O O . ALA A 1 202 ? -42.373 -12.813 10.336 1.00 79.62 202 ALA A O 1
ATOM 1626 N N . ARG A 1 203 ? -41.573 -10.789 9.858 1.00 74.81 203 ARG A N 1
ATOM 1627 C CA . ARG A 1 203 ? -42.894 -10.134 9.816 1.00 74.81 203 ARG A CA 1
ATOM 1628 C C . ARG A 1 203 ? -43.570 -10.258 8.446 1.00 74.81 203 ARG A C 1
ATOM 1630 O O . ARG A 1 203 ? -44.788 -10.381 8.389 1.00 74.81 203 ARG A O 1
ATOM 1637 N N . GLN A 1 204 ? -42.807 -10.261 7.353 1.00 68.69 204 GLN A N 1
ATOM 1638 C CA . GLN A 1 204 ? -43.307 -10.361 5.974 1.00 68.69 204 GLN A CA 1
ATOM 1639 C C . GLN A 1 204 ? -43.358 -11.812 5.457 1.00 68.69 204 GLN A C 1
ATOM 1641 O O . GLN A 1 204 ? -42.746 -12.115 4.435 1.00 68.69 204 GLN A O 1
ATOM 1646 N N . HIS A 1 205 ? -44.108 -12.699 6.123 1.00 53.34 205 HIS A N 1
ATOM 1647 C CA . HIS A 1 205 ? -44.324 -14.127 5.789 1.00 53.34 205 HIS A CA 1
ATOM 1648 C C . HIS A 1 205 ? -44.908 -14.427 4.370 1.00 53.34 205 HIS A C 1
ATOM 1650 O O . HIS A 1 205 ? -45.820 -15.234 4.228 1.00 53.34 205 HIS A O 1
ATOM 1656 N N . GLY A 1 206 ? -44.421 -13.827 3.279 1.00 54.31 206 GLY A N 1
ATOM 1657 C CA . GLY A 1 206 ? -44.971 -14.095 1.943 1.00 54.31 206 GLY A CA 1
ATOM 1658 C C . GLY A 1 206 ? -44.264 -13.495 0.728 1.00 54.31 206 GLY A C 1
ATOM 1659 O O . GLY A 1 206 ? -44.518 -13.963 -0.376 1.00 54.31 206 GLY A O 1
ATOM 1660 N N . HIS A 1 207 ? -43.352 -12.528 0.868 1.00 52.12 207 HIS A N 1
ATOM 1661 C CA . HIS A 1 207 ? -42.602 -12.018 -0.288 1.00 52.12 207 HIS A CA 1
ATOM 1662 C C . HIS A 1 207 ? -41.101 -12.164 -0.077 1.00 52.12 207 HIS A C 1
ATOM 1664 O O . HIS A 1 207 ? -40.464 -11.401 0.645 1.00 52.12 207 HIS A O 1
ATOM 1670 N N . LEU A 1 208 ? -40.546 -13.177 -0.745 1.00 52.09 208 LEU A N 1
ATOM 1671 C CA . LEU A 1 208 ? -39.125 -13.483 -0.823 1.00 52.09 208 LEU A CA 1
ATOM 1672 C C . LEU A 1 208 ? -38.390 -12.340 -1.550 1.00 52.09 208 LEU A C 1
ATOM 1674 O O . LEU A 1 208 ? -38.072 -12.439 -2.736 1.00 52.09 208 LEU A O 1
ATOM 1678 N N . PHE A 1 209 ? -38.124 -11.227 -0.863 1.00 54.12 209 PHE A N 1
ATOM 1679 C CA . PHE A 1 209 ? -37.160 -10.246 -1.351 1.00 54.12 209 PHE A CA 1
ATOM 1680 C C . PHE A 1 209 ? -35.798 -10.936 -1.375 1.00 54.12 209 PHE A C 1
ATOM 1682 O O . PHE A 1 209 ? -35.155 -11.121 -0.342 1.00 54.12 209 PHE A O 1
ATOM 1689 N N . LYS A 1 210 ? -35.385 -11.368 -2.572 1.00 53.59 210 LYS A N 1
ATOM 1690 C CA . LYS A 1 210 ? -34.052 -11.907 -2.843 1.00 53.59 210 LYS A CA 1
ATOM 1691 C C . LYS A 1 210 ? -33.047 -10.887 -2.319 1.00 53.59 210 LYS A C 1
ATOM 1693 O O . LYS A 1 210 ? -32.894 -9.809 -2.892 1.00 53.59 210 LYS A O 1
ATOM 1698 N N . GLN A 1 211 ? -32.418 -11.208 -1.192 1.00 57.25 211 GLN A N 1
ATOM 1699 C CA . GLN A 1 211 ? -31.439 -10.343 -0.562 1.00 57.25 211 GLN A CA 1
ATOM 1700 C C . GLN A 1 211 ? -30.315 -10.075 -1.567 1.00 57.25 211 GLN A C 1
ATOM 1702 O O . GLN A 1 211 ? -29.479 -10.939 -1.821 1.00 57.25 211 GLN A O 1
ATOM 1707 N N . ARG A 1 212 ? -30.237 -8.855 -2.106 1.00 50.16 212 ARG A N 1
ATOM 1708 C CA . ARG A 1 212 ? -28.953 -8.291 -2.539 1.00 50.16 212 ARG A CA 1
ATOM 1709 C C . ARG A 1 212 ? -28.205 -7.884 -1.272 1.00 50.16 212 ARG A C 1
ATOM 1711 O O . ARG A 1 212 ? -28.041 -6.707 -0.971 1.00 50.16 212 ARG A O 1
ATOM 1718 N N . GLY A 1 213 ? -27.829 -8.877 -0.467 1.00 50.69 213 GLY A N 1
ATOM 1719 C CA . GLY A 1 213 ? -26.814 -8.667 0.548 1.00 50.69 213 GLY A CA 1
ATOM 1720 C C . GLY A 1 213 ? -25.560 -8.210 -0.183 1.00 50.69 213 GLY A C 1
ATOM 1721 O O . GLY A 1 213 ? -25.168 -8.827 -1.175 1.00 50.69 213 GLY A O 1
ATOM 1722 N N . ARG A 1 214 ? -24.955 -7.109 0.266 1.00 54.34 214 ARG A N 1
ATOM 1723 C CA . ARG A 1 214 ? -23.554 -6.830 -0.040 1.00 54.34 214 ARG A CA 1
ATOM 1724 C C . ARG A 1 214 ? -22.828 -8.046 0.533 1.00 54.34 214 ARG A C 1
ATOM 1726 O O . ARG A 1 214 ? -22.737 -8.158 1.747 1.00 54.34 214 ARG A O 1
ATOM 1733 N N . VAL A 1 215 ? -22.492 -9.035 -0.301 1.00 48.38 215 VAL A N 1
ATOM 1734 C CA . VAL A 1 215 ? -21.649 -10.148 0.145 1.00 48.38 215 VAL A CA 1
ATOM 1735 C C . VAL A 1 215 ? -20.371 -9.459 0.581 1.00 48.38 215 VAL A C 1
ATOM 1737 O O . VAL A 1 215 ? -19.745 -8.817 -0.269 1.00 48.38 215 VAL A O 1
ATOM 1740 N N . PRO A 1 216 ? -20.020 -9.483 1.874 1.00 51.66 216 PRO A N 1
ATOM 1741 C CA . PRO A 1 216 ? -18.789 -8.863 2.288 1.00 51.66 216 PRO A CA 1
ATOM 1742 C C . PRO A 1 216 ? -17.682 -9.651 1.600 1.00 51.66 216 PRO A C 1
ATOM 1744 O O . PRO A 1 216 ? -17.530 -10.854 1.825 1.00 51.66 216 PRO A O 1
ATOM 1747 N N . SER A 1 217 ? -16.985 -9.004 0.669 1.00 50.53 217 SER A N 1
ATOM 1748 C CA . SER A 1 217 ? -16.026 -9.657 -0.225 1.00 50.53 217 SER A CA 1
ATOM 1749 C C . SER A 1 217 ? -14.919 -10.380 0.550 1.00 50.53 217 SER A C 1
ATOM 1751 O O . SER A 1 217 ? -14.346 -11.341 0.034 1.00 50.53 217 SER A O 1
ATOM 1753 N N . TRP A 1 218 ? -14.686 -9.985 1.808 1.00 51.94 218 TRP A N 1
ATOM 1754 C CA . TRP A 1 218 ? -13.740 -10.602 2.732 1.00 51.94 218 TRP A CA 1
ATOM 1755 C C . TRP A 1 218 ? -14.050 -12.061 3.093 1.00 51.94 218 TRP A C 1
ATOM 1757 O O . TRP A 1 218 ? -13.111 -12.817 3.310 1.00 51.94 218 TRP A O 1
ATOM 1767 N N . ASN A 1 219 ? -15.311 -12.511 3.059 1.00 43.69 219 ASN A N 1
ATOM 1768 C CA . ASN A 1 219 ? -15.651 -13.914 3.362 1.00 43.69 219 ASN A CA 1
ATOM 1769 C C . ASN A 1 219 ? -15.233 -14.911 2.263 1.00 43.69 219 ASN A C 1
ATOM 1771 O O . ASN A 1 219 ? -15.339 -16.120 2.451 1.00 43.69 219 ASN A O 1
ATOM 1775 N N . THR A 1 220 ? -14.757 -14.419 1.118 1.00 44.75 220 THR A N 1
ATOM 1776 C CA . THR A 1 220 ? -14.330 -15.234 -0.036 1.00 44.75 220 THR A CA 1
ATOM 1777 C C . THR A 1 220 ? -12.854 -15.070 -0.384 1.00 44.75 220 THR A C 1
ATOM 1779 O O . THR A 1 220 ? -12.393 -15.618 -1.387 1.00 44.75 220 THR A O 1
ATOM 1782 N N . ILE A 1 221 ? -12.086 -14.334 0.421 1.00 49.62 221 ILE A N 1
ATOM 1783 C CA . ILE A 1 221 ? -10.648 -14.215 0.199 1.00 49.62 221 ILE A CA 1
ATOM 1784 C C . ILE A 1 221 ? -9.998 -15.486 0.744 1.00 49.62 221 ILE A C 1
ATOM 1786 O O . ILE A 1 221 ? -10.049 -15.760 1.939 1.00 49.62 221 ILE A O 1
ATOM 1790 N N . ASN A 1 222 ? -9.369 -16.268 -0.138 1.00 47.88 222 ASN A N 1
ATOM 1791 C CA . ASN A 1 222 ? -8.371 -17.243 0.287 1.00 47.88 222 ASN A CA 1
ATOM 1792 C C . ASN A 1 222 ? -7.284 -16.460 1.024 1.00 47.88 222 ASN A C 1
ATOM 1794 O O . ASN A 1 222 ? -6.445 -15.824 0.384 1.00 47.88 222 ASN A O 1
ATOM 1798 N N . TYR A 1 223 ? -7.336 -16.443 2.355 1.00 53.62 223 TYR A N 1
ATOM 1799 C CA . TYR A 1 223 ? -6.314 -15.787 3.149 1.00 53.62 223 TYR A CA 1
ATOM 1800 C C . TYR A 1 223 ? -4.973 -16.411 2.779 1.00 53.62 223 TYR A C 1
ATOM 1802 O O . TYR A 1 223 ? -4.792 -17.629 2.878 1.00 53.62 223 TYR A O 1
ATOM 1810 N N . ALA A 1 224 ? -4.034 -15.575 2.341 1.00 56.03 224 ALA A N 1
ATOM 1811 C CA . ALA A 1 224 ? -2.637 -15.952 2.322 1.00 56.03 224 ALA A CA 1
ATOM 1812 C C . ALA A 1 224 ? -2.197 -16.070 3.788 1.00 56.03 224 ALA A C 1
ATOM 1814 O O . ALA A 1 224 ? -1.683 -15.128 4.382 1.00 56.03 224 ALA A O 1
ATOM 1815 N N . GLY A 1 225 ? -2.505 -17.213 4.406 1.00 62.97 225 GLY A N 1
ATOM 1816 C CA . GLY A 1 225 ? -2.099 -17.516 5.769 1.00 62.97 225 GLY A CA 1
ATOM 1817 C C . GLY A 1 225 ? -0.581 -17.577 5.867 1.00 62.97 225 GLY A C 1
ATOM 1818 O O . GLY A 1 225 ? 0.118 -17.633 4.847 1.00 62.97 225 GLY A O 1
ATOM 1819 N N . ARG A 1 226 ? -0.068 -17.622 7.098 1.00 66.00 226 ARG A N 1
ATOM 1820 C CA . ARG A 1 226 ? 1.369 -17.745 7.368 1.00 66.00 226 ARG A CA 1
ATOM 1821 C C . ARG A 1 226 ? 2.002 -18.854 6.527 1.00 66.00 226 ARG A C 1
ATOM 1823 O O . ARG A 1 226 ? 3.058 -18.646 5.961 1.00 66.00 226 ARG A O 1
ATOM 1830 N N . ASP A 1 227 ? 1.294 -19.956 6.309 1.00 69.88 227 ASP A N 1
ATOM 1831 C CA . ASP A 1 227 ? 1.765 -21.121 5.554 1.00 69.88 227 ASP A CA 1
ATOM 1832 C C . ASP A 1 227 ? 1.817 -20.953 4.025 1.00 69.88 227 ASP A C 1
ATOM 1834 O O . ASP A 1 227 ? 2.192 -21.881 3.308 1.00 69.88 227 ASP A O 1
ATOM 1838 N N . SER A 1 228 ? 1.471 -19.785 3.480 1.00 70.12 228 SER A N 1
ATOM 1839 C CA . SER A 1 228 ? 1.436 -19.571 2.024 1.00 70.12 228 SER A CA 1
ATOM 1840 C C . SER A 1 228 ? 2.805 -19.757 1.367 1.00 70.12 228 SER A C 1
ATOM 1842 O O . SER A 1 228 ? 2.887 -20.270 0.251 1.00 70.12 228 SER A O 1
ATOM 1844 N N . TYR A 1 229 ? 3.891 -19.433 2.079 1.00 69.62 229 TYR A N 1
ATOM 1845 C CA . TYR A 1 229 ? 5.257 -19.657 1.599 1.00 69.62 229 TYR A CA 1
ATOM 1846 C C . TYR A 1 229 ? 5.629 -21.147 1.509 1.00 69.62 229 TYR A C 1
ATOM 1848 O O . TYR A 1 229 ? 6.607 -21.490 0.851 1.00 69.62 229 TYR A O 1
ATOM 1856 N N . LEU A 1 230 ? 4.878 -22.063 2.142 1.00 71.12 230 LEU A N 1
ATOM 1857 C CA . LEU A 1 230 ? 5.114 -23.511 2.019 1.00 71.12 230 LEU A CA 1
ATOM 1858 C C . LEU A 1 230 ? 4.845 -24.028 0.605 1.00 71.12 230 LEU A C 1
ATOM 1860 O O . LEU A 1 230 ? 5.350 -25.085 0.243 1.00 71.12 230 LEU A O 1
ATOM 1864 N N . ARG A 1 231 ? 4.058 -23.287 -0.182 1.00 72.00 231 ARG A N 1
ATOM 1865 C CA . ARG A 1 231 ? 3.754 -23.612 -1.579 1.00 72.00 231 ARG A CA 1
ATOM 1866 C C . ARG A 1 231 ? 4.819 -23.112 -2.554 1.00 72.00 231 ARG A C 1
ATOM 1868 O O . ARG A 1 231 ? 4.728 -23.431 -3.736 1.00 72.00 231 ARG A O 1
ATOM 1875 N N . MET A 1 232 ? 5.798 -22.330 -2.092 1.00 69.31 232 MET A N 1
ATOM 1876 C CA . MET A 1 232 ? 6.912 -21.936 -2.948 1.00 69.31 232 MET A CA 1
ATOM 1877 C C . MET A 1 232 ? 7.813 -23.144 -3.231 1.00 69.31 232 MET A C 1
ATOM 1879 O O . MET A 1 232 ? 8.072 -23.933 -2.315 1.00 69.31 232 MET A O 1
ATOM 1883 N N . PRO A 1 233 ? 8.301 -23.300 -4.476 1.00 71.56 233 PRO A N 1
ATOM 1884 C CA . PRO A 1 233 ? 9.304 -24.305 -4.795 1.00 71.56 233 PRO A CA 1
ATOM 1885 C C . PRO A 1 233 ? 10.495 -24.148 -3.850 1.00 71.56 233 PRO A C 1
ATOM 1887 O O . PRO A 1 233 ? 10.995 -23.042 -3.660 1.00 71.56 233 PRO A O 1
ATOM 1890 N N . ARG A 1 234 ? 10.943 -25.244 -3.232 1.00 68.44 234 ARG A N 1
ATOM 1891 C CA . ARG A 1 234 ? 12.228 -25.229 -2.527 1.00 68.44 234 ARG A CA 1
ATOM 1892 C C . ARG A 1 234 ? 13.312 -25.081 -3.582 1.00 68.44 234 ARG A C 1
ATOM 1894 O O . ARG A 1 234 ? 13.307 -25.852 -4.541 1.00 68.44 234 ARG A O 1
ATOM 1901 N N . ASP A 1 235 ? 14.215 -24.125 -3.395 1.00 62.34 235 ASP A N 1
ATOM 1902 C CA . ASP A 1 235 ? 15.388 -23.987 -4.249 1.00 62.34 235 ASP A CA 1
ATOM 1903 C C . ASP A 1 235 ? 16.101 -25.342 -4.312 1.00 62.34 235 ASP A C 1
ATOM 1905 O O . ASP A 1 235 ? 16.622 -25.851 -3.316 1.00 62.34 235 ASP A O 1
ATOM 1909 N N . ALA A 1 236 ? 16.067 -25.971 -5.486 1.00 50.81 236 ALA A N 1
ATOM 1910 C CA . ALA A 1 236 ? 16.728 -27.238 -5.756 1.00 50.81 236 ALA A CA 1
ATOM 1911 C C . ALA A 1 236 ? 18.233 -26.993 -5.938 1.00 50.81 236 ALA A C 1
ATOM 1913 O O . ALA A 1 236 ? 18.811 -27.218 -6.998 1.00 50.81 236 ALA A O 1
ATOM 1914 N N . HIS A 1 237 ? 18.892 -26.502 -4.897 1.00 49.75 237 HIS A N 1
ATOM 1915 C CA . HIS A 1 237 ? 20.343 -26.481 -4.807 1.00 49.75 237 HIS A CA 1
ATOM 1916 C C . HIS A 1 237 ? 20.765 -27.558 -3.814 1.00 49.75 237 HIS A C 1
ATOM 1918 O O . HIS A 1 237 ? 20.939 -27.301 -2.628 1.00 49.75 237 HIS A O 1
ATOM 1924 N N . GLY A 1 238 ? 20.870 -28.799 -4.311 1.00 44.00 238 GLY A N 1
ATOM 1925 C CA . GLY A 1 238 ? 21.405 -29.909 -3.515 1.00 44.00 238 GLY A CA 1
ATOM 1926 C C . GLY A 1 238 ? 21.019 -31.340 -3.901 1.00 44.00 238 GLY A C 1
ATOM 1927 O O . GLY A 1 238 ? 21.223 -32.227 -3.082 1.00 44.00 238 GLY A O 1
ATOM 1928 N N . SER A 1 239 ? 20.461 -31.621 -5.086 1.00 35.94 239 SER A N 1
ATOM 1929 C CA . SER A 1 239 ? 20.281 -33.017 -5.539 1.00 35.94 239 SER A CA 1
ATOM 1930 C C . SER A 1 239 ? 20.304 -33.191 -7.063 1.00 35.94 239 SER A C 1
ATOM 1932 O O . SER A 1 239 ? 19.482 -33.889 -7.641 1.00 35.94 239 SER A O 1
ATOM 1934 N N . ALA A 1 240 ? 21.315 -32.630 -7.730 1.00 39.31 240 ALA A N 1
ATOM 1935 C CA . ALA A 1 240 ? 21.840 -33.276 -8.935 1.00 39.31 240 ALA A CA 1
ATOM 1936 C C . ALA A 1 240 ? 22.830 -34.362 -8.480 1.00 39.31 240 ALA A C 1
ATOM 1938 O O . ALA A 1 240 ? 24.045 -34.220 -8.589 1.00 39.31 240 ALA A O 1
ATOM 1939 N N . GLY A 1 241 ? 22.288 -35.404 -7.844 1.00 33.66 241 GLY A N 1
ATOM 1940 C CA . GLY A 1 241 ? 23.018 -36.626 -7.547 1.00 33.66 241 GLY A CA 1
ATOM 1941 C C . GLY A 1 241 ? 23.279 -37.362 -8.854 1.00 33.66 241 GLY A C 1
ATOM 1942 O O . GLY A 1 241 ? 22.363 -37.582 -9.643 1.00 33.66 241 GLY A O 1
ATOM 1943 N N . ALA A 1 242 ? 24.544 -37.688 -9.076 1.00 39.94 242 ALA A N 1
ATOM 1944 C CA . ALA A 1 242 ? 25.035 -38.473 -10.188 1.00 39.94 242 ALA A CA 1
ATOM 1945 C C . ALA A 1 242 ? 24.155 -39.702 -10.482 1.00 39.94 242 ALA A C 1
ATOM 1947 O O . ALA A 1 242 ? 24.029 -40.601 -9.655 1.00 39.94 242 ALA A O 1
ATOM 1948 N N . VAL A 1 243 ? 23.638 -39.772 -11.707 1.00 37.16 243 VAL A N 1
ATOM 1949 C CA . VAL A 1 243 ? 23.385 -41.042 -12.391 1.00 37.16 243 VAL A CA 1
ATOM 1950 C C . VAL A 1 243 ? 24.262 -41.018 -13.637 1.00 37.16 243 VAL A C 1
ATOM 1952 O O . VAL A 1 243 ? 23.882 -40.511 -14.688 1.00 37.16 243 VAL A O 1
ATOM 1955 N N . GLY A 1 244 ? 25.503 -41.471 -13.463 1.00 32.62 244 GLY A N 1
ATOM 1956 C CA . GLY A 1 244 ? 26.369 -41.873 -14.563 1.00 32.62 244 GLY A CA 1
ATOM 1957 C C . GLY A 1 244 ? 26.075 -43.321 -14.959 1.00 32.62 244 GLY A C 1
ATOM 1958 O O . GLY A 1 244 ? 25.705 -44.130 -14.111 1.00 32.62 244 GLY A O 1
ATOM 1959 N N . GLY A 1 245 ? 26.271 -43.633 -16.240 1.00 30.52 245 GLY A N 1
ATOM 1960 C CA . GLY A 1 245 ? 26.234 -44.993 -16.786 1.00 30.52 245 GLY A CA 1
ATOM 1961 C C . GLY A 1 245 ? 25.699 -45.011 -18.220 1.00 30.52 245 GLY A C 1
ATOM 1962 O O . GLY A 1 245 ? 24.505 -45.159 -18.424 1.00 30.52 245 GLY A O 1
ATOM 1963 N N . THR A 1 246 ? 26.510 -44.628 -19.211 1.00 35.31 246 THR A N 1
ATOM 1964 C CA . THR A 1 246 ? 27.199 -45.550 -20.148 1.00 35.31 246 THR A CA 1
ATOM 1965 C C . THR A 1 246 ? 26.275 -46.319 -21.094 1.00 35.31 246 THR A C 1
ATOM 1967 O O . THR A 1 246 ? 25.535 -47.199 -20.671 1.00 35.31 246 THR A O 1
ATOM 1970 N N . GLY A 1 247 ? 26.422 -46.052 -22.394 1.00 27.92 247 GLY A N 1
ATOM 1971 C CA . GLY A 1 247 ? 25.810 -46.831 -23.468 1.00 27.92 247 GLY A CA 1
ATOM 1972 C C . GLY A 1 247 ? 26.168 -46.292 -24.851 1.00 27.92 247 GLY A C 1
ATOM 1973 O O . GLY A 1 247 ? 25.298 -45.815 -25.566 1.00 27.92 247 GLY A O 1
ATOM 1974 N N . ALA A 1 248 ? 27.457 -46.321 -25.200 1.00 35.62 248 ALA A N 1
ATOM 1975 C CA . ALA A 1 248 ? 27.894 -46.285 -26.592 1.00 35.62 248 ALA A CA 1
ATOM 1976 C C . ALA A 1 248 ? 27.761 -47.698 -27.184 1.00 35.62 248 ALA A C 1
ATOM 1978 O O . ALA A 1 248 ? 28.154 -48.659 -26.521 1.00 35.62 248 ALA A O 1
ATOM 1979 N N . GLY A 1 249 ? 27.269 -47.823 -28.418 1.00 33.06 249 GLY A N 1
ATOM 1980 C CA . GLY A 1 249 ? 27.384 -49.062 -29.188 1.00 33.06 249 GLY A CA 1
ATOM 1981 C C . GLY A 1 249 ? 26.381 -49.202 -30.334 1.00 33.06 249 GLY A C 1
ATOM 1982 O O . GLY A 1 249 ? 25.212 -49.466 -30.068 1.00 33.06 249 GLY A O 1
ATOM 1983 N N . ALA A 1 250 ? 26.933 -49.149 -31.556 1.00 34.22 250 ALA A N 1
ATOM 1984 C CA . ALA A 1 250 ? 26.375 -49.432 -32.890 1.00 34.22 250 ALA A CA 1
ATOM 1985 C C . ALA A 1 250 ? 25.797 -48.233 -33.656 1.00 34.22 250 ALA A C 1
ATOM 1987 O O . ALA A 1 250 ? 24.675 -47.784 -33.346 1.00 34.22 250 ALA A O 1
#

Radius of gyration: 25.05 Å; chains: 1; bounding box: 73×74×54 Å

InterPro domains:
  IPR002641 Patatin-like phospholipase domain [PS51635] (1-62)
  IPR016035 Acyl transferase/acyl hydrolase/lysophospholipase [SSF52151] (3-190)
  IPR050301 Neuropathy target esterase [PTHR14226] (2-197)

Sequence (250 aa):
PHLVVWSAVAASCAFPSLFPPQPLLAKSRTGSFVPWQPEGKLGARLWRDGSLENDLPMQGLSELFNVNYFIVSQTNPHIVPILRVKRWFASQGPWCAMLASFIESEWRHRCTQVLELVPWIDAFDFAKLFGQQWEGHVTAVMEYSWSQFKKIAANPTREFLFETATMGERSMWPKLATIESNCGIEMQLDECVRGLREKLSARQHGHLFKQRGRVPSWNTINYAGRDSYLRMPRDAHGSAGAVGGTGAGA

Foldseek 3Di:
DQWDVVQVVLLQAQAPPQHHFGFIWGQDPVRDTDGPDDADPVGGDTHHHPLLAAPDPPVVCCVVVVDDFDEAEDPDPPCLVVVVVLVVQCVVDVVSVVVSVVVLVVLLVVLVVVCVVPVPDPVSSVSSSSNYDRDTPHYQHFDDDPVLVVCVSDDDDLVNVLVRVVSSVVSCVVCVVVVCVVVVVVVVVVVVVVVVVVVVCVVVVPDPPPDPDPPPCVVVDPPCPSCVSVPDDHPPPPPPPDDDDDDDDD

Organism: Micromonas pusilla (NCBI:txid38833)